Protein AF-A0A068SDQ0-F1 (afdb_monomer_lite)

pLDDT: mean 77.27, std 14.84, range [38.97, 97.0]

Structure (mmCIF, N/CA/C/O backbone):
data_AF-A0A068SDQ0-F1
#
_entry.id   AF-A0A068SDQ0-F1
#
loop_
_atom_site.group_PDB
_atom_site.id
_atom_site.type_symbol
_atom_site.label_atom_id
_atom_site.label_alt_id
_atom_site.label_comp_id
_atom_site.label_asym_id
_atom_site.label_entity_id
_atom_site.label_seq_id
_atom_site.pdbx_PDB_ins_code
_atom_site.Cartn_x
_atom_site.Cartn_y
_atom_site.Cartn_z
_atom_site.occupancy
_atom_site.B_iso_or_equiv
_atom_site.auth_seq_id
_atom_site.auth_comp_id
_atom_site.auth_asym_id
_atom_site.auth_atom_id
_atom_site.pdbx_PDB_model_num
ATOM 1 N N . MET A 1 1 ? 1.965 -11.146 -21.599 1.00 41.84 1 MET A N 1
ATOM 2 C CA . MET A 1 1 ? 2.155 -11.844 -20.305 1.00 41.84 1 MET A CA 1
ATOM 3 C C . MET A 1 1 ? 2.558 -10.909 -19.165 1.00 41.84 1 MET A C 1
ATOM 5 O O . MET A 1 1 ? 1.987 -11.030 -18.091 1.00 41.84 1 MET A O 1
ATOM 9 N N . VAL A 1 2 ? 3.450 -9.933 -19.377 1.00 52.00 2 VAL A N 1
ATOM 10 C CA . VAL A 1 2 ? 3.935 -9.038 -18.301 1.00 52.00 2 VAL A CA 1
ATOM 11 C C . VAL A 1 2 ? 2.853 -8.088 -17.747 1.00 52.00 2 VAL A C 1
ATOM 13 O O . VAL A 1 2 ? 2.782 -7.858 -16.546 1.00 52.00 2 VAL A O 1
ATOM 16 N N . HIS A 1 3 ? 1.935 -7.595 -18.587 1.00 54.00 3 HIS A N 1
ATOM 17 C CA . HIS A 1 3 ? 0.900 -6.638 -18.160 1.00 54.00 3 HIS A CA 1
ATOM 18 C C . HIS A 1 3 ? -0.129 -7.217 -17.164 1.00 54.00 3 HIS A C 1
ATOM 20 O O . HIS A 1 3 ? -0.612 -6.509 -16.288 1.00 54.00 3 HIS A O 1
ATOM 26 N N . SER A 1 4 ? -0.470 -8.509 -17.256 1.00 64.12 4 SER A N 1
ATOM 27 C CA . SER A 1 4 ? -1.389 -9.157 -16.303 1.00 64.12 4 SER A CA 1
ATOM 28 C C . SER A 1 4 ? -0.735 -9.459 -14.959 1.00 64.12 4 SER A C 1
ATOM 30 O O . SER A 1 4 ? -1.436 -9.556 -13.956 1.00 64.12 4 SER A O 1
ATOM 32 N N . TRP A 1 5 ? 0.592 -9.606 -14.929 1.00 62.72 5 TRP A N 1
ATOM 33 C CA . TRP A 1 5 ? 1.338 -9.873 -13.703 1.00 62.72 5 TRP A CA 1
ATOM 34 C C . TRP A 1 5 ? 1.181 -8.705 -12.724 1.00 62.72 5 TRP A C 1
ATOM 36 O O . TRP A 1 5 ? 0.692 -8.911 -11.613 1.00 62.72 5 TRP A O 1
ATOM 46 N N . TRP A 1 6 ? 1.415 -7.477 -13.197 1.00 66.56 6 TRP A N 1
ATOM 47 C CA . TRP A 1 6 ? 1.280 -6.242 -12.415 1.00 66.56 6 TRP A CA 1
ATOM 48 C C . TRP A 1 6 ? -0.128 -5.943 -11.906 1.00 66.56 6 TRP A C 1
ATOM 50 O O . TRP A 1 6 ? -0.280 -5.091 -11.036 1.00 66.56 6 TRP A O 1
ATOM 60 N N . LYS A 1 7 ? -1.156 -6.643 -12.403 1.00 74.12 7 LYS A N 1
ATOM 61 C CA . LYS A 1 7 ? -2.530 -6.515 -11.905 1.00 74.12 7 LYS A CA 1
ATOM 62 C C . LYS A 1 7 ? -2.759 -7.240 -10.586 1.00 74.12 7 LYS A C 1
ATOM 64 O O . LYS A 1 7 ? -3.826 -7.070 -10.016 1.00 74.12 7 LYS A O 1
ATOM 69 N N . ARG A 1 8 ? -1.822 -8.053 -10.092 1.00 77.06 8 ARG A N 1
ATOM 70 C CA . ARG A 1 8 ? -1.992 -8.781 -8.825 1.00 77.06 8 ARG A CA 1
ATOM 71 C C . ARG A 1 8 ? -1.349 -8.009 -7.685 1.00 77.06 8 ARG A C 1
ATOM 73 O O . ARG A 1 8 ? -0.172 -7.667 -7.786 1.00 77.06 8 ARG A O 1
ATOM 80 N N . VAL A 1 9 ? -2.067 -7.831 -6.576 1.00 79.31 9 VAL A N 1
ATOM 81 C CA . VAL A 1 9 ? -1.546 -7.149 -5.373 1.00 79.31 9 VAL A CA 1
ATOM 82 C C . VAL A 1 9 ? -0.190 -7.726 -4.924 1.00 79.31 9 VAL A C 1
ATOM 84 O O . VAL A 1 9 ? 0.725 -6.974 -4.611 1.00 79.31 9 VAL A O 1
ATOM 87 N N . TRP A 1 10 ? -0.007 -9.049 -4.984 1.00 78.00 10 TRP A N 1
ATOM 88 C CA . TRP A 1 10 ? 1.218 -9.707 -4.506 1.00 78.00 10 TRP A CA 1
ATOM 89 C C . TRP A 1 10 ? 2.493 -9.361 -5.290 1.00 78.00 10 TRP A C 1
ATOM 91 O O . TRP A 1 10 ? 3.581 -9.334 -4.722 1.00 78.00 10 TRP A O 1
ATOM 101 N N . THR A 1 11 ? 2.372 -9.016 -6.576 1.00 75.56 11 THR A N 1
ATOM 102 C CA . THR A 1 11 ? 3.546 -8.640 -7.396 1.00 75.56 11 THR A CA 1
ATOM 103 C C . THR A 1 11 ? 4.231 -7.380 -6.903 1.00 75.56 11 THR A C 1
ATOM 105 O O . THR A 1 11 ? 5.413 -7.153 -7.145 1.00 75.56 11 THR A O 1
ATOM 108 N N . TRP A 1 12 ? 3.494 -6.568 -6.157 1.00 76.50 12 TRP A N 1
ATOM 109 C CA . TRP A 1 12 ? 4.037 -5.379 -5.550 1.00 76.50 12 TRP A CA 1
ATOM 110 C C . TRP A 1 12 ? 4.994 -5.705 -4.398 1.00 76.50 12 TRP A C 1
ATOM 112 O O . TRP A 1 12 ? 6.061 -5.102 -4.312 1.00 76.50 12 TRP A O 1
ATOM 122 N N . GLN A 1 13 ? 4.697 -6.723 -3.583 1.00 77.88 13 GLN A N 1
ATOM 123 C CA . GLN A 1 13 ? 5.640 -7.208 -2.569 1.00 77.88 13 GLN A CA 1
ATOM 124 C C . GLN A 1 13 ? 6.890 -7.814 -3.196 1.00 77.88 13 GLN A C 1
ATOM 126 O O . GLN A 1 13 ? 7.997 -7.520 -2.749 1.00 77.88 13 GLN A O 1
ATOM 131 N N . GLU A 1 14 ? 6.710 -8.613 -4.251 1.00 81.19 14 GLU A N 1
ATOM 132 C CA . GLU A 1 14 ? 7.807 -9.228 -5.009 1.00 81.19 14 GLU A CA 1
ATOM 133 C C . GLU A 1 14 ? 8.770 -8.168 -5.579 1.00 81.19 14 GLU A C 1
ATOM 135 O O . GLU A 1 14 ? 9.964 -8.422 -5.699 1.00 81.19 14 GLU A O 1
ATOM 140 N N . ALA A 1 15 ? 8.278 -6.958 -5.864 1.00 80.62 15 ALA A N 1
ATOM 141 C CA . ALA A 1 15 ? 9.085 -5.835 -6.338 1.00 80.62 15 ALA A CA 1
ATOM 142 C C . ALA A 1 15 ? 9.658 -4.944 -5.211 1.00 80.62 15 ALA A C 1
ATOM 144 O O . ALA A 1 15 ? 10.762 -4.397 -5.327 1.00 80.62 15 ALA A O 1
ATOM 145 N N . ALA A 1 16 ? 8.907 -4.747 -4.124 1.00 81.00 16 ALA A N 1
ATOM 146 C CA . ALA A 1 16 ? 9.242 -3.775 -3.083 1.00 81.00 16 ALA A CA 1
ATOM 147 C C . ALA A 1 16 ? 10.109 -4.3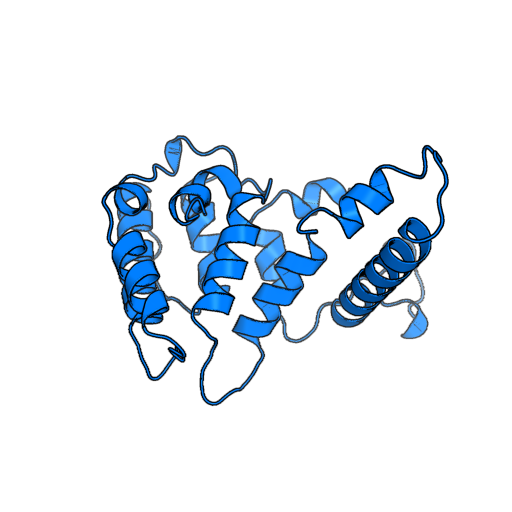46 -1.951 1.00 81.00 16 ALA A C 1
ATOM 149 O O . ALA A 1 16 ? 11.022 -3.669 -1.474 1.00 81.00 16 ALA A O 1
ATOM 150 N N . LEU A 1 17 ? 9.839 -5.576 -1.513 1.00 80.25 17 LEU A N 1
ATOM 151 C CA . LEU A 1 17 ? 10.459 -6.141 -0.311 1.00 80.25 17 LEU A CA 1
ATOM 152 C C . LEU A 1 17 ? 11.874 -6.691 -0.521 1.00 80.25 17 LEU A C 1
ATOM 154 O O . LEU A 1 17 ? 12.689 -6.517 0.383 1.00 80.25 17 LEU A O 1
ATOM 158 N N . PRO A 1 18 ? 12.231 -7.323 -1.656 1.00 82.88 18 PRO A N 1
ATOM 159 C CA . PRO A 1 18 ? 13.594 -7.806 -1.844 1.00 82.88 18 PRO A CA 1
ATOM 160 C C . PRO A 1 18 ? 14.614 -6.666 -1.878 1.00 82.88 18 PRO A C 1
ATOM 162 O O . PRO A 1 18 ? 14.346 -5.584 -2.411 1.00 82.88 18 PRO A O 1
ATOM 165 N N . VAL A 1 19 ? 15.817 -6.928 -1.361 1.00 75.94 19 VAL A N 1
ATOM 166 C CA . VAL A 1 19 ? 16.946 -5.979 -1.412 1.00 75.94 19 VAL A CA 1
ATOM 167 C C . VAL A 1 19 ? 17.253 -5.595 -2.860 1.00 75.94 19 VAL A C 1
ATOM 169 O O . VAL A 1 19 ? 17.451 -4.419 -3.167 1.00 75.94 19 VAL A O 1
ATOM 172 N N . GLU A 1 20 ? 17.185 -6.568 -3.765 1.00 80.88 20 GLU A N 1
ATOM 173 C CA . GLU A 1 20 ? 17.422 -6.397 -5.191 1.00 80.88 20 GLU A CA 1
ATOM 174 C C . GLU A 1 20 ? 16.412 -7.208 -6.004 1.00 80.88 20 GLU A C 1
ATOM 176 O O . GLU A 1 20 ? 16.017 -8.306 -5.612 1.00 80.88 20 GLU A O 1
ATOM 181 N N . VAL A 1 21 ? 15.975 -6.633 -7.123 1.00 82.00 21 VAL A N 1
ATOM 182 C CA . VAL A 1 21 ? 15.079 -7.265 -8.093 1.00 82.00 21 VAL A CA 1
ATOM 183 C C . VAL A 1 21 ? 15.658 -6.992 -9.469 1.00 82.00 21 VAL A C 1
ATOM 185 O O . VAL A 1 21 ? 15.868 -5.827 -9.822 1.00 82.00 21 VAL A O 1
ATOM 188 N N . LEU A 1 22 ? 15.900 -8.065 -10.216 1.00 84.44 22 LEU A N 1
ATOM 189 C CA . LEU A 1 22 ? 16.456 -8.041 -11.563 1.00 84.44 22 LEU A CA 1
ATOM 190 C C . LEU A 1 22 ? 15.389 -8.514 -12.551 1.00 84.44 22 LEU A C 1
ATOM 192 O O . LEU A 1 22 ? 14.774 -9.565 -12.368 1.00 84.44 22 LEU A O 1
ATOM 196 N N . LEU A 1 23 ? 15.161 -7.720 -13.590 1.00 81.62 23 LEU A N 1
ATOM 197 C CA . LEU A 1 23 ? 14.339 -8.073 -14.736 1.00 81.62 23 LEU A CA 1
ATOM 198 C C . LEU A 1 23 ? 15.248 -8.733 -15.769 1.00 81.62 23 LEU A C 1
ATOM 200 O O . LEU A 1 23 ? 16.222 -8.129 -16.218 1.00 81.62 23 LEU A O 1
ATOM 204 N N . ILE A 1 24 ? 14.917 -9.972 -16.122 1.00 82.88 24 ILE A N 1
ATOM 205 C CA . ILE A 1 24 ? 15.685 -10.793 -17.054 1.00 82.88 24 ILE A CA 1
ATOM 206 C C . ILE A 1 24 ? 14.809 -11.086 -18.281 1.00 82.88 24 ILE A C 1
ATOM 208 O O . ILE A 1 24 ? 13.649 -11.480 -18.109 1.00 82.88 24 ILE A O 1
ATOM 212 N N . PRO A 1 25 ? 15.318 -10.906 -19.513 1.00 78.88 25 PRO A N 1
ATOM 213 C CA . PRO A 1 25 ? 14.593 -11.269 -20.724 1.00 78.88 25 PRO A CA 1
ATOM 214 C C . PRO A 1 25 ? 14.306 -12.774 -20.783 1.00 78.88 25 PRO A C 1
ATOM 216 O O . PRO A 1 25 ? 15.209 -13.594 -20.654 1.00 78.88 25 PRO A O 1
ATOM 219 N N . GLU A 1 26 ? 13.054 -13.145 -21.054 1.00 77.38 26 GLU A N 1
ATOM 220 C CA . GLU A 1 26 ? 12.630 -14.554 -21.154 1.00 77.38 26 GLU A CA 1
ATOM 221 C C . GLU A 1 26 ? 13.333 -15.310 -22.299 1.00 77.38 26 GLU A C 1
ATOM 223 O O . GLU A 1 26 ? 13.504 -16.523 -22.241 1.00 77.38 26 GLU A O 1
ATOM 228 N N . THR A 1 27 ? 13.750 -14.602 -23.350 1.00 77.50 27 THR A N 1
ATOM 229 C CA . THR A 1 27 ? 14.248 -15.197 -24.599 1.00 77.50 27 THR A CA 1
ATOM 230 C C . THR A 1 27 ? 15.751 -15.471 -24.618 1.00 77.50 27 THR A C 1
ATOM 232 O O . THR A 1 27 ? 16.257 -15.946 -25.634 1.00 77.50 27 THR A O 1
ATOM 235 N N . PHE A 1 28 ? 16.484 -15.141 -23.554 1.00 72.62 28 PHE A N 1
ATOM 236 C CA . PHE A 1 28 ? 17.939 -15.283 -23.530 1.00 72.62 28 PHE A CA 1
ATOM 237 C C . PHE A 1 28 ? 18.359 -16.653 -22.989 1.00 72.62 28 PHE A C 1
ATOM 239 O O . PHE A 1 28 ? 17.950 -17.070 -21.909 1.00 72.62 28 PHE A O 1
ATOM 246 N N . THR A 1 29 ? 19.198 -17.354 -23.755 1.00 67.75 29 THR A N 1
ATOM 247 C CA . THR A 1 29 ? 19.780 -18.655 -23.381 1.00 67.75 29 THR A CA 1
ATOM 248 C C . THR A 1 29 ? 21.174 -18.534 -22.768 1.00 67.75 29 THR A C 1
ATOM 250 O O . THR A 1 29 ? 21.627 -19.462 -22.106 1.00 67.75 29 THR A O 1
ATOM 253 N N . GLU A 1 30 ? 21.840 -17.396 -22.959 1.00 75.38 30 GLU A N 1
ATOM 254 C CA . GLU A 1 30 ? 23.117 -17.049 -22.334 1.00 75.38 30 GLU A CA 1
ATOM 255 C C . GLU A 1 30 ? 22.957 -15.671 -21.693 1.00 75.38 30 GLU A C 1
ATOM 257 O O . GLU A 1 30 ? 22.547 -14.732 -22.365 1.00 75.38 30 GLU A O 1
ATOM 262 N N . LEU A 1 31 ? 23.203 -15.568 -20.387 1.00 73.94 31 LEU A N 1
ATOM 263 C CA . LEU A 1 31 ? 22.996 -14.342 -19.616 1.00 73.94 31 LEU A CA 1
ATOM 264 C C . LEU A 1 31 ? 24.330 -13.629 -19.397 1.00 73.94 31 LEU A C 1
ATOM 266 O O . LEU A 1 31 ? 25.257 -14.219 -18.840 1.00 73.94 31 LEU A O 1
ATOM 270 N N . SER A 1 32 ? 24.398 -12.359 -19.788 1.00 77.19 32 SER A N 1
ATOM 271 C CA . SER A 1 32 ? 25.421 -11.412 -19.344 1.00 77.19 32 SER A CA 1
ATOM 272 C C . SER A 1 32 ? 24.815 -10.435 -18.333 1.00 77.19 32 SER A C 1
ATOM 274 O O . SER A 1 32 ? 23.627 -10.120 -18.398 1.00 77.19 32 SER A O 1
ATOM 276 N N . ASP A 1 33 ? 25.636 -9.902 -17.424 1.00 70.75 33 ASP A N 1
ATOM 277 C CA . ASP A 1 33 ? 25.225 -8.858 -16.473 1.00 70.75 33 ASP A CA 1
ATOM 278 C C . ASP A 1 33 ? 24.677 -7.607 -17.190 1.00 70.75 33 ASP A C 1
ATOM 280 O O . ASP A 1 33 ? 23.829 -6.900 -16.651 1.00 70.75 33 ASP A O 1
ATOM 284 N N . SER A 1 34 ? 25.114 -7.352 -18.431 1.00 75.62 34 SER A N 1
ATOM 285 C CA . SER A 1 34 ? 24.610 -6.259 -19.280 1.00 75.62 34 SER A CA 1
ATOM 286 C C . SER A 1 34 ? 23.155 -6.416 -19.719 1.00 75.62 34 SER A C 1
ATOM 288 O O . SER A 1 34 ? 22.549 -5.443 -20.164 1.00 75.62 34 SER A O 1
ATOM 290 N N . ASP A 1 35 ? 22.614 -7.630 -19.633 1.00 77.19 35 ASP A N 1
ATOM 291 C CA . ASP A 1 35 ? 21.288 -7.972 -20.150 1.00 77.19 35 ASP A CA 1
ATOM 292 C C . ASP A 1 35 ? 20.226 -7.965 -19.042 1.00 77.19 35 ASP A C 1
ATOM 294 O O . ASP A 1 35 ? 19.049 -8.237 -19.292 1.00 77.19 35 ASP A O 1
ATOM 298 N N . MET A 1 36 ? 20.637 -7.655 -17.809 1.00 83.06 36 MET A N 1
ATOM 299 C CA . MET A 1 36 ? 19.770 -7.553 -16.645 1.00 83.06 36 MET A CA 1
ATOM 300 C C . MET A 1 36 ? 19.458 -6.091 -16.345 1.00 83.06 36 MET A C 1
ATOM 302 O O . MET A 1 36 ? 20.325 -5.222 -16.405 1.00 83.06 36 MET A O 1
ATOM 306 N N . LEU A 1 37 ? 18.209 -5.822 -15.973 1.00 82.62 37 LEU A N 1
ATOM 307 C CA . LEU A 1 37 ? 17.775 -4.491 -15.565 1.00 82.62 37 LEU A CA 1
ATOM 308 C C . LEU A 1 37 ? 17.326 -4.527 -14.107 1.00 82.62 37 LEU A C 1
ATOM 310 O O . LEU A 1 37 ? 16.359 -5.217 -13.778 1.00 82.62 37 LEU A O 1
ATOM 314 N N . SER A 1 38 ? 17.981 -3.777 -13.222 1.00 84.62 38 SER A N 1
ATOM 315 C CA . SER A 1 38 ? 17.515 -3.692 -11.839 1.00 84.62 38 SER A CA 1
ATOM 316 C C . SER A 1 38 ? 16.292 -2.777 -11.719 1.00 84.62 38 SER A C 1
ATOM 318 O O . SER A 1 38 ? 16.073 -1.864 -12.520 1.00 84.62 38 SER A O 1
ATOM 320 N N . ILE A 1 39 ? 15.502 -2.953 -10.656 1.00 77.81 39 ILE A N 1
ATOM 321 C CA . ILE A 1 39 ? 14.441 -1.989 -10.314 1.00 77.81 39 ILE A CA 1
ATOM 322 C C . ILE A 1 39 ? 14.995 -0.566 -10.115 1.00 77.81 39 ILE A C 1
ATOM 324 O O . ILE A 1 39 ? 14.285 0.400 -10.393 1.00 77.81 39 ILE A O 1
ATOM 328 N N . LYS A 1 40 ? 16.248 -0.417 -9.661 1.00 76.06 40 LYS A N 1
ATOM 329 C CA . LYS A 1 40 ? 16.883 0.902 -9.503 1.00 76.06 40 LYS A CA 1
ATOM 330 C C . LYS A 1 40 ? 17.133 1.558 -10.859 1.00 76.06 40 LYS A C 1
ATOM 332 O O . LYS A 1 40 ? 16.865 2.746 -11.016 1.00 76.06 40 LYS A O 1
ATOM 337 N N . ASP A 1 41 ? 17.573 0.779 -11.842 1.00 78.31 41 ASP A N 1
ATOM 338 C CA . ASP A 1 41 ? 17.780 1.265 -13.207 1.00 78.31 41 ASP A CA 1
ATOM 339 C C . ASP A 1 41 ? 16.446 1.673 -13.834 1.00 78.31 41 ASP A C 1
ATOM 341 O O . ASP A 1 41 ? 16.323 2.759 -14.393 1.00 78.31 41 ASP A O 1
ATOM 345 N N . LEU A 1 42 ? 15.402 0.857 -13.648 1.00 76.19 42 LEU A N 1
ATOM 346 C CA . LEU A 1 42 ? 14.042 1.170 -14.090 1.00 76.19 42 LEU A CA 1
ATOM 347 C C . LEU A 1 42 ? 13.533 2.493 -13.483 1.00 76.19 42 LEU A C 1
ATOM 349 O O . LEU A 1 42 ? 12.968 3.328 -14.189 1.00 76.19 42 LEU A O 1
ATOM 353 N N . GLN A 1 43 ? 13.764 2.714 -12.185 1.00 73.44 43 GLN A N 1
ATOM 354 C CA . GLN A 1 43 ? 13.431 3.974 -11.512 1.00 73.44 43 GLN A CA 1
ATOM 355 C C . GLN A 1 43 ? 14.187 5.154 -12.124 1.00 73.44 43 GLN A C 1
ATOM 357 O O . GLN A 1 43 ? 13.559 6.155 -12.474 1.00 73.44 43 GLN A O 1
ATOM 362 N N . ALA A 1 44 ? 15.503 5.022 -12.309 1.00 73.44 44 ALA A N 1
ATOM 363 C CA . ALA A 1 44 ? 16.333 6.053 -12.922 1.00 73.44 44 ALA A CA 1
ATOM 364 C C . ALA A 1 44 ? 15.851 6.399 -14.339 1.00 73.44 44 ALA A C 1
ATOM 366 O O . ALA A 1 44 ? 15.668 7.577 -14.649 1.00 73.44 44 ALA A O 1
ATOM 367 N N . PHE A 1 45 ? 15.546 5.395 -15.168 1.00 72.38 45 PHE A N 1
ATOM 368 C CA . PHE A 1 45 ? 15.014 5.604 -16.515 1.00 72.38 45 PHE A CA 1
ATOM 369 C C . PHE A 1 45 ? 13.667 6.321 -16.508 1.00 72.38 45 PHE A C 1
ATOM 371 O O . PHE A 1 45 ? 13.478 7.257 -17.284 1.00 72.38 45 PHE A O 1
ATOM 378 N N . THR A 1 46 ? 12.747 5.952 -15.612 1.00 69.12 46 THR A N 1
ATOM 379 C CA . THR A 1 46 ? 11.460 6.661 -15.509 1.00 69.12 46 THR A CA 1
ATOM 380 C C . THR A 1 46 ? 11.617 8.100 -15.018 1.00 69.12 46 THR A C 1
ATOM 382 O O . THR A 1 46 ? 10.939 8.992 -15.525 1.00 69.12 46 THR A O 1
ATOM 385 N N . GLY A 1 47 ? 12.557 8.358 -14.104 1.00 67.88 47 GLY A N 1
ATOM 386 C CA . GLY A 1 47 ? 12.903 9.714 -13.675 1.00 67.88 47 GLY A CA 1
ATOM 387 C C . GLY A 1 47 ? 13.461 10.563 -14.820 1.00 67.88 47 GLY A C 1
ATOM 388 O O . GLY A 1 47 ? 12.986 11.674 -15.046 1.00 67.88 47 GLY A O 1
ATOM 389 N N . ILE A 1 48 ? 14.413 10.020 -15.586 1.00 69.88 48 ILE A N 1
ATOM 390 C CA . ILE A 1 48 ? 14.999 10.684 -16.760 1.00 69.88 48 ILE A CA 1
ATOM 391 C C . ILE A 1 48 ? 13.931 10.945 -17.826 1.00 69.88 48 ILE A C 1
ATOM 393 O O . ILE A 1 48 ? 13.848 12.058 -18.337 1.00 69.88 48 ILE A O 1
ATOM 397 N N . GLY A 1 49 ? 13.087 9.956 -18.129 1.00 67.19 49 GLY A N 1
ATOM 398 C CA . GLY A 1 49 ? 11.994 10.098 -19.092 1.00 67.19 49 GLY A CA 1
ATOM 399 C C . GLY A 1 49 ? 11.005 11.196 -18.697 1.00 67.19 49 GLY A C 1
ATOM 400 O O . GLY A 1 49 ? 10.604 11.993 -19.542 1.00 67.19 49 GLY A O 1
ATOM 401 N N . ARG A 1 50 ? 10.676 11.304 -17.403 1.00 67.25 50 ARG A N 1
ATOM 402 C CA . ARG A 1 50 ? 9.813 12.370 -16.874 1.00 67.25 50 ARG A CA 1
ATOM 403 C C . ARG A 1 50 ? 10.457 13.755 -17.004 1.00 67.25 50 ARG A C 1
ATOM 405 O O . ARG A 1 50 ? 9.775 14.693 -17.405 1.00 67.25 50 ARG A O 1
ATOM 412 N N . ILE A 1 51 ? 11.754 13.885 -16.708 1.00 68.69 51 ILE A N 1
ATOM 413 C CA . ILE A 1 51 ? 12.501 15.142 -16.905 1.00 68.69 51 ILE A CA 1
ATOM 414 C C . ILE A 1 51 ? 12.512 15.526 -18.386 1.00 68.69 51 ILE A C 1
ATOM 416 O O . ILE A 1 51 ? 12.135 16.646 -18.719 1.00 68.69 51 ILE A O 1
ATOM 420 N N . ALA A 1 52 ? 12.888 14.591 -19.264 1.00 67.75 52 ALA A N 1
ATOM 421 C CA . ALA A 1 52 ? 12.932 14.808 -20.707 1.00 67.75 52 ALA A CA 1
ATOM 422 C C . ALA A 1 52 ? 11.573 15.278 -21.243 1.00 67.75 52 ALA A C 1
ATOM 424 O O . ALA A 1 52 ? 11.501 16.254 -21.985 1.00 67.75 52 ALA A O 1
ATOM 425 N N . TYR A 1 53 ? 10.489 14.648 -20.794 1.00 66.06 53 TYR A N 1
ATOM 426 C CA . TYR A 1 53 ? 9.132 15.024 -21.164 1.00 66.06 53 TYR A CA 1
ATOM 427 C C . TYR A 1 53 ? 8.762 16.450 -20.722 1.00 66.06 53 TYR A C 1
ATOM 429 O O . TYR A 1 53 ? 8.296 17.230 -21.547 1.00 66.06 53 TYR A O 1
ATOM 437 N N . TYR A 1 54 ? 9.028 16.847 -19.471 1.00 65.81 54 TYR A N 1
ATOM 438 C CA . TYR A 1 54 ? 8.763 18.229 -19.041 1.00 65.81 54 TYR A CA 1
ATOM 439 C C . TYR A 1 54 ? 9.610 19.257 -19.793 1.00 65.81 54 TYR A C 1
ATOM 441 O O . TYR A 1 54 ? 9.105 20.324 -20.123 1.00 65.81 54 TYR A O 1
ATOM 449 N N . THR A 1 55 ? 10.863 18.930 -20.121 1.00 68.12 55 THR A N 1
ATOM 450 C CA . THR A 1 55 ? 11.703 19.808 -20.951 1.00 68.12 55 THR A CA 1
ATOM 451 C C . THR A 1 55 ? 11.245 19.884 -22.408 1.00 68.12 55 THR A C 1
ATOM 453 O O . THR A 1 55 ? 11.574 20.847 -23.091 1.00 68.12 55 THR A O 1
ATOM 456 N N . MET A 1 56 ? 10.494 18.885 -22.884 1.00 66.06 56 MET A N 1
ATOM 457 C CA . MET A 1 56 ? 9.904 18.859 -24.225 1.00 66.06 56 MET A CA 1
ATOM 458 C C . MET A 1 56 ? 8.555 19.589 -24.285 1.00 66.06 56 MET A C 1
ATOM 460 O O . MET A 1 56 ? 8.284 20.213 -25.297 1.00 66.06 56 MET A O 1
ATOM 464 N N . ILE A 1 57 ? 7.736 19.567 -23.223 1.00 60.44 57 ILE A N 1
ATOM 465 C CA . ILE A 1 57 ? 6.461 20.320 -23.166 1.00 60.44 57 ILE A CA 1
ATOM 466 C C . ILE A 1 57 ? 6.683 21.836 -23.079 1.00 60.44 57 ILE A C 1
ATOM 468 O O . ILE A 1 57 ? 5.841 22.601 -23.538 1.00 60.44 57 ILE A O 1
ATOM 472 N N . ASP A 1 58 ? 7.811 22.281 -22.522 1.00 52.94 58 ASP A N 1
ATOM 473 C CA . ASP A 1 58 ? 8.187 23.705 -22.512 1.00 52.94 58 ASP A CA 1
ATOM 474 C C . ASP A 1 58 ? 8.525 24.240 -23.924 1.00 52.94 58 ASP A C 1
ATOM 476 O O . ASP A 1 58 ? 8.780 25.431 -24.102 1.00 52.94 58 ASP A O 1
ATOM 480 N N . GLN A 1 59 ? 8.517 23.369 -24.941 1.00 48.38 59 GLN A N 1
ATOM 481 C CA . GLN A 1 59 ? 8.545 23.732 -26.353 1.00 48.38 59 GLN A CA 1
ATOM 482 C C . GLN A 1 59 ? 7.173 23.413 -26.958 1.00 48.38 59 GLN A C 1
ATOM 484 O O . GLN A 1 59 ? 6.800 22.252 -27.088 1.00 48.38 59 GLN A O 1
ATOM 489 N N . GLU A 1 60 ? 6.408 24.460 -27.276 1.00 54.47 60 GLU A N 1
ATOM 490 C CA . GLU A 1 60 ? 5.117 24.389 -27.970 1.00 54.47 60 GLU A CA 1
ATOM 491 C C . GLU A 1 60 ? 5.154 23.381 -29.133 1.00 54.47 60 GLU A C 1
ATOM 493 O O . GLU A 1 60 ? 5.857 23.624 -30.111 1.00 54.47 60 GLU A O 1
ATOM 498 N N . ASP A 1 61 ? 4.378 22.292 -29.062 1.00 45.03 61 ASP A N 1
ATOM 499 C CA . ASP A 1 61 ? 3.705 21.761 -30.253 1.00 45.03 61 ASP A CA 1
ATOM 500 C C . ASP A 1 61 ? 2.569 20.779 -29.923 1.00 45.03 61 ASP A C 1
ATOM 502 O O . ASP A 1 61 ? 2.703 19.882 -29.079 1.00 45.03 61 ASP A O 1
ATOM 506 N N . ASP A 1 62 ? 1.471 20.925 -30.667 1.00 50.31 62 ASP A N 1
ATOM 507 C CA . ASP A 1 62 ? 0.262 20.091 -30.706 1.00 50.31 62 ASP A CA 1
ATOM 508 C C . ASP A 1 62 ? 0.555 18.705 -31.321 1.00 50.31 62 ASP A C 1
ATOM 510 O O . ASP A 1 62 ? -0.085 18.263 -32.278 1.00 50.31 62 ASP A O 1
ATOM 514 N N . SER A 1 63 ? 1.553 17.984 -30.804 1.00 48.31 63 SER A N 1
ATOM 515 C CA . SER A 1 63 ? 1.828 16.625 -31.266 1.00 48.31 63 SER A CA 1
ATOM 516 C C . SER A 1 63 ? 1.012 15.598 -30.474 1.00 48.31 63 SER A C 1
ATOM 518 O O . SER A 1 63 ? 1.083 15.503 -29.243 1.00 48.31 63 SER A O 1
ATOM 520 N N . GLU A 1 64 ? 0.247 14.781 -31.206 1.00 51.97 64 GLU A N 1
ATOM 521 C CA . GLU A 1 64 ? -0.365 13.516 -30.769 1.00 51.97 64 GLU A CA 1
ATOM 522 C C . GLU A 1 64 ? 0.724 12.469 -30.430 1.00 51.97 64 GLU A C 1
ATOM 524 O O . GLU A 1 64 ? 0.813 11.385 -31.003 1.00 51.97 64 GLU A O 1
ATOM 529 N N . GLY A 1 65 ? 1.627 12.821 -29.515 1.00 45.91 65 GLY A N 1
ATOM 530 C CA . GLY A 1 65 ? 2.752 12.008 -29.082 1.00 45.91 65 GLY A CA 1
ATOM 531 C C . GLY A 1 65 ? 2.365 11.043 -27.965 1.00 45.91 65 GLY A C 1
ATOM 532 O O . GLY A 1 65 ? 2.204 11.456 -26.818 1.00 45.91 65 GLY A O 1
ATOM 533 N N . ILE A 1 66 ? 2.254 9.768 -28.352 1.00 47.66 66 ILE A N 1
ATOM 534 C CA . ILE A 1 66 ? 2.353 8.520 -27.571 1.00 47.66 66 ILE A CA 1
ATOM 535 C C . ILE A 1 66 ? 1.699 8.585 -26.178 1.00 47.66 66 ILE A C 1
ATOM 537 O O . ILE A 1 66 ? 2.362 8.833 -25.167 1.00 47.66 66 ILE A O 1
ATOM 541 N N . ASP A 1 67 ? 0.405 8.260 -26.123 1.00 48.38 67 ASP A N 1
ATOM 542 C CA . ASP A 1 67 ? -0.372 8.081 -24.883 1.00 48.38 67 ASP A CA 1
ATOM 543 C C . ASP A 1 67 ? 0.340 7.206 -23.832 1.00 48.38 67 ASP A C 1
ATOM 545 O O . ASP A 1 67 ? 0.215 7.459 -22.635 1.00 48.38 67 ASP A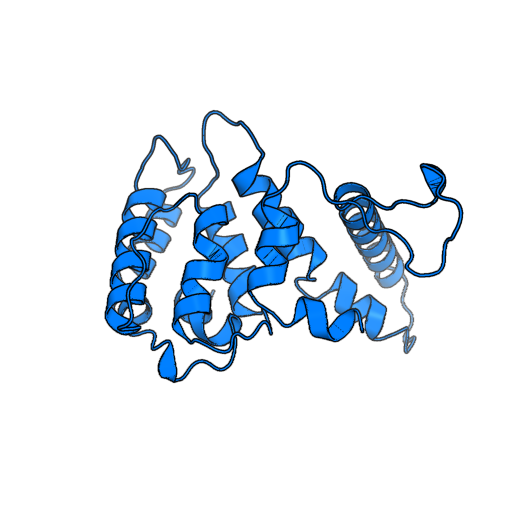 O 1
ATOM 549 N N . ASP A 1 68 ? 1.157 6.236 -24.253 1.00 45.03 68 ASP A N 1
ATOM 550 C CA . ASP A 1 68 ? 1.909 5.361 -23.345 1.00 45.03 68 ASP A CA 1
ATOM 551 C C . ASP A 1 68 ? 3.007 6.102 -22.553 1.00 45.03 68 ASP A C 1
ATOM 553 O O . ASP A 1 68 ? 3.234 5.799 -21.379 1.00 45.03 68 ASP A O 1
ATOM 557 N N . ILE A 1 69 ? 3.662 7.112 -23.146 1.00 43.41 69 ILE A N 1
ATOM 558 C CA . ILE A 1 69 ? 4.669 7.941 -22.453 1.00 43.41 69 ILE A CA 1
ATOM 559 C C . ILE A 1 69 ? 3.973 8.920 -21.510 1.00 43.41 69 ILE A C 1
ATOM 561 O O . ILE A 1 69 ? 4.424 9.101 -20.378 1.00 43.41 69 ILE A O 1
ATOM 565 N N . LYS A 1 70 ? 2.835 9.493 -21.924 1.00 42.09 70 LYS A N 1
ATOM 566 C CA . LYS A 1 70 ? 1.995 10.321 -21.045 1.00 42.09 70 LYS A CA 1
ATOM 567 C C . LYS A 1 70 ? 1.489 9.508 -19.849 1.00 42.09 70 LYS A C 1
ATOM 569 O O . LYS A 1 70 ? 1.603 9.974 -18.720 1.00 42.09 70 LYS A O 1
ATOM 574 N N . GLY A 1 71 ? 1.040 8.269 -20.052 1.00 44.22 71 GLY A N 1
ATOM 575 C CA . GLY A 1 71 ? 0.643 7.354 -18.976 1.00 44.22 71 GLY A CA 1
ATOM 576 C C . GLY A 1 71 ? 1.783 7.003 -18.010 1.00 44.22 71 GLY A C 1
ATOM 577 O O . GLY A 1 71 ? 1.559 6.916 -16.803 1.00 44.22 71 GLY A O 1
ATOM 578 N N . MET A 1 72 ? 3.017 6.871 -18.513 1.00 43.94 72 MET A N 1
ATOM 579 C CA . MET A 1 72 ? 4.220 6.660 -17.692 1.00 43.94 72 MET A CA 1
ATOM 580 C C . MET A 1 72 ? 4.701 7.913 -16.943 1.00 43.94 72 MET A C 1
ATOM 582 O O . MET A 1 72 ? 5.253 7.777 -15.851 1.00 43.94 72 MET A O 1
ATOM 586 N N . ALA A 1 73 ? 4.536 9.105 -17.529 1.00 38.97 73 ALA A N 1
ATOM 587 C CA . ALA A 1 73 ? 5.075 10.370 -17.020 1.00 38.97 73 ALA A CA 1
ATOM 588 C C . ALA A 1 73 ? 4.093 11.167 -16.137 1.00 38.97 73 ALA A C 1
ATOM 590 O O . ALA A 1 73 ? 4.545 11.896 -15.251 1.00 38.97 73 ALA A O 1
ATOM 591 N N . PHE A 1 74 ? 2.778 11.036 -16.365 1.00 39.38 74 PHE A N 1
ATOM 592 C CA . PHE A 1 74 ? 1.716 11.749 -15.635 1.00 39.38 74 PHE A CA 1
ATOM 593 C C . PHE A 1 74 ? 0.939 10.877 -14.638 1.00 39.38 74 PHE A C 1
ATOM 595 O O . PHE A 1 74 ? 0.383 11.414 -13.681 1.00 39.38 74 PHE A O 1
ATOM 602 N N . GLY A 1 75 ? 0.892 9.556 -14.826 1.00 46.03 75 GLY A N 1
ATOM 603 C CA . GLY A 1 75 ? 0.336 8.648 -13.825 1.00 46.03 75 GLY A CA 1
ATOM 604 C C . GLY A 1 75 ? 1.342 8.388 -12.706 1.00 46.03 75 GLY A C 1
ATOM 605 O O . GLY A 1 75 ? 2.546 8.325 -12.959 1.00 46.03 75 GLY A O 1
ATOM 606 N N . TRP A 1 76 ? 0.867 8.167 -11.476 1.00 56.41 76 TRP A N 1
ATOM 607 C CA . TRP A 1 76 ? 1.622 7.387 -10.489 1.00 56.41 76 TRP A CA 1
ATOM 608 C C . TRP A 1 76 ? 1.885 6.010 -11.114 1.00 56.41 76 TRP A C 1
ATOM 610 O O . TRP A 1 76 ? 1.062 5.100 -11.050 1.00 56.41 76 TRP A O 1
ATOM 620 N N . SER A 1 77 ? 2.993 5.887 -11.839 1.00 66.00 77 SER A N 1
ATOM 621 C CA . SER A 1 77 ? 3.327 4.675 -12.571 1.00 66.00 77 SER A CA 1
ATOM 622 C C . SER A 1 77 ? 3.699 3.574 -11.581 1.00 66.00 77 SER A C 1
ATOM 624 O O . SER A 1 77 ? 4.163 3.838 -10.470 1.00 66.00 77 SER A O 1
ATOM 626 N N . THR A 1 78 ? 3.549 2.311 -11.985 1.00 67.94 78 THR A N 1
ATOM 627 C CA . THR A 1 78 ? 3.952 1.159 -11.161 1.00 67.94 78 THR A CA 1
ATOM 628 C C . THR A 1 78 ? 5.389 1.289 -10.637 1.00 67.94 78 THR A C 1
ATOM 630 O O . THR A 1 78 ? 5.673 0.887 -9.511 1.00 67.94 78 THR A O 1
ATOM 633 N N . THR A 1 79 ? 6.292 1.908 -11.404 1.00 68.19 79 THR A N 1
ATOM 634 C CA . THR A 1 79 ? 7.679 2.147 -10.980 1.00 68.19 79 THR A CA 1
ATOM 635 C C . THR A 1 79 ? 7.779 3.187 -9.864 1.00 68.19 79 THR A C 1
ATOM 637 O O . THR A 1 79 ? 8.589 3.019 -8.951 1.00 68.19 79 THR A O 1
ATOM 640 N N . HIS A 1 80 ? 6.930 4.219 -9.888 1.00 71.25 80 HIS A N 1
ATOM 641 C CA . HIS A 1 80 ? 6.845 5.234 -8.845 1.00 71.25 80 HIS A CA 1
ATOM 642 C C . HIS A 1 80 ? 6.301 4.653 -7.533 1.00 71.25 80 HIS A C 1
ATOM 644 O O . HIS A 1 80 ? 6.916 4.840 -6.483 1.00 71.25 80 HIS A O 1
ATOM 650 N N . GLU A 1 81 ? 5.224 3.861 -7.590 1.00 73.69 81 GLU A N 1
ATOM 651 C CA . GLU A 1 81 ? 4.680 3.162 -6.415 1.00 73.69 81 GLU A CA 1
ATOM 652 C C . GLU A 1 81 ? 5.732 2.231 -5.782 1.00 73.69 81 GLU A C 1
ATOM 654 O O . GLU A 1 81 ? 5.937 2.228 -4.566 1.00 73.69 81 GLU A O 1
ATOM 659 N N . ILE A 1 82 ? 6.440 1.451 -6.609 1.00 77.06 82 ILE A N 1
ATOM 660 C CA . ILE A 1 82 ? 7.542 0.581 -6.173 1.00 77.06 82 ILE A CA 1
ATOM 661 C C . ILE A 1 82 ? 8.661 1.413 -5.539 1.00 77.06 82 ILE A C 1
ATOM 663 O O . ILE A 1 82 ? 9.191 1.026 -4.500 1.00 77.06 82 ILE A O 1
ATOM 667 N N . SER A 1 83 ? 9.019 2.558 -6.124 1.00 75.69 83 SER A N 1
ATOM 668 C CA . SER A 1 83 ? 10.047 3.447 -5.576 1.00 75.69 83 SER A CA 1
ATOM 669 C C . SER A 1 83 ? 9.697 3.972 -4.197 1.00 75.69 83 SER A C 1
ATOM 671 O O . SER A 1 83 ? 10.528 3.880 -3.294 1.00 75.69 83 SER A O 1
ATOM 673 N N . LEU A 1 84 ? 8.474 4.470 -4.017 1.00 74.25 84 LEU A N 1
ATOM 674 C CA . LEU A 1 84 ? 8.002 4.926 -2.713 1.00 74.25 84 LEU A CA 1
ATOM 675 C C . LEU A 1 84 ? 8.080 3.781 -1.698 1.00 74.25 84 LEU A C 1
ATOM 677 O O . LEU A 1 84 ? 8.700 3.923 -0.650 1.00 74.25 84 LEU A O 1
ATOM 681 N N . SER A 1 85 ? 7.561 2.605 -2.046 1.00 77.19 85 SER A N 1
ATOM 682 C CA . SER A 1 85 ? 7.566 1.421 -1.169 1.00 77.19 85 SER A CA 1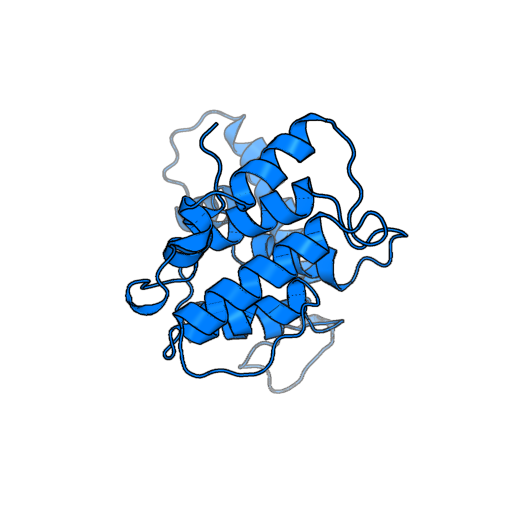
ATOM 683 C C . SER A 1 85 ? 8.960 1.010 -0.727 1.00 77.19 85 SER A C 1
ATOM 685 O O . SER A 1 85 ? 9.196 0.731 0.446 1.00 77.19 85 SER A O 1
ATOM 687 N N . ARG A 1 86 ? 9.901 0.981 -1.674 1.00 78.12 86 ARG A N 1
ATOM 688 C CA . ARG A 1 86 ? 11.286 0.595 -1.409 1.00 78.12 86 ARG A CA 1
ATOM 689 C C . ARG A 1 86 ? 11.985 1.601 -0.507 1.00 78.12 86 ARG A C 1
ATOM 691 O O . ARG A 1 86 ? 12.756 1.177 0.348 1.00 78.12 86 ARG A O 1
ATOM 698 N N . ASN A 1 87 ? 11.674 2.891 -0.644 1.00 73.94 87 ASN A N 1
ATOM 699 C CA . ASN A 1 87 ? 12.174 3.918 0.266 1.00 73.94 87 ASN A CA 1
ATOM 700 C C . ASN A 1 87 ? 11.726 3.645 1.711 1.00 73.94 87 ASN A C 1
ATOM 702 O O . ASN A 1 87 ? 12.546 3.718 2.619 1.00 73.94 87 ASN A O 1
ATOM 706 N N . HIS A 1 88 ? 10.470 3.236 1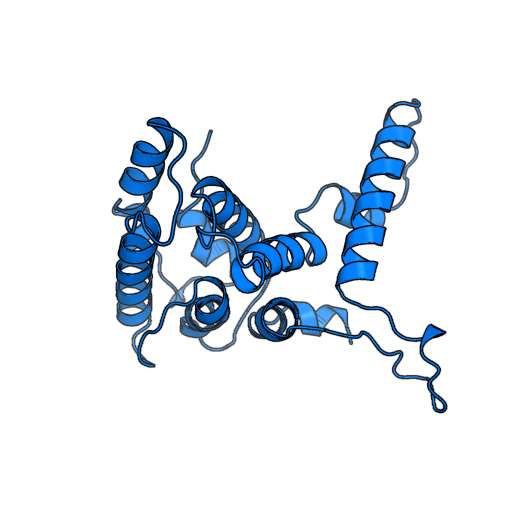.915 1.00 71.00 88 HIS A N 1
ATOM 707 C CA . HIS A 1 88 ? 9.944 2.865 3.238 1.00 71.00 88 HIS A CA 1
ATOM 708 C C . HIS A 1 88 ? 10.517 1.549 3.795 1.00 71.00 88 HIS A C 1
ATOM 710 O O . HIS A 1 88 ? 10.651 1.397 5.007 1.00 71.00 88 HIS A O 1
ATOM 716 N N . CYS A 1 89 ? 10.871 0.591 2.933 1.00 70.50 89 CYS A N 1
ATOM 717 C CA . CYS A 1 89 ? 11.372 -0.720 3.365 1.00 70.50 89 CYS A CA 1
ATOM 718 C C . CYS A 1 89 ? 12.882 -0.746 3.644 1.00 70.50 89 CYS A C 1
ATOM 720 O O . CYS A 1 89 ? 13.318 -1.447 4.555 1.00 70.50 89 CYS A O 1
ATOM 722 N N . HIS A 1 90 ? 13.676 -0.022 2.846 1.00 67.44 90 HIS A N 1
ATOM 723 C CA . HIS A 1 90 ? 15.133 -0.216 2.766 1.00 67.44 90 HIS A CA 1
ATOM 724 C C . HIS A 1 90 ? 15.964 1.001 3.175 1.00 67.44 90 HIS A C 1
ATOM 726 O O . HIS A 1 90 ? 17.178 0.874 3.344 1.00 67.44 90 HIS A O 1
ATOM 732 N N . ILE A 1 91 ? 15.366 2.187 3.343 1.00 59.25 91 ILE A N 1
ATOM 733 C CA . ILE A 1 91 ? 16.121 3.338 3.850 1.00 59.25 91 ILE A CA 1
ATOM 734 C C . ILE A 1 91 ? 16.288 3.180 5.363 1.00 59.25 91 ILE A C 1
ATOM 736 O O . ILE A 1 91 ? 15.387 3.445 6.154 1.00 59.25 91 ILE A O 1
ATOM 740 N N . HIS A 1 92 ? 17.490 2.782 5.777 1.00 51.47 92 HIS A N 1
ATOM 741 C CA . HIS A 1 92 ? 17.912 2.753 7.177 1.00 51.47 92 HIS A CA 1
ATOM 742 C C . HIS A 1 92 ? 18.227 4.170 7.689 1.00 51.47 92 HIS A C 1
ATOM 744 O O . HIS A 1 92 ? 19.378 4.524 7.938 1.00 51.47 92 HIS A O 1
ATOM 750 N N . SER A 1 93 ? 17.198 5.006 7.824 1.00 50.50 93 SER A N 1
ATOM 751 C CA . SER A 1 93 ? 17.278 6.282 8.544 1.00 50.50 93 SER A CA 1
ATOM 752 C C . SER A 1 93 ? 16.908 6.080 10.024 1.00 50.50 93 SER A C 1
ATOM 754 O O . SER A 1 93 ? 16.306 5.073 10.394 1.00 50.50 93 SER A O 1
ATOM 756 N N . ARG A 1 94 ? 17.254 7.042 10.899 1.00 45.69 94 ARG A N 1
ATOM 757 C CA . ARG A 1 94 ? 16.862 7.036 12.329 1.00 45.69 94 ARG A CA 1
ATOM 758 C C . ARG A 1 94 ? 15.337 6.945 12.523 1.00 45.69 94 ARG A C 1
ATOM 760 O O . ARG A 1 94 ? 14.893 6.514 13.581 1.00 45.69 94 ARG A O 1
ATOM 767 N N . TYR A 1 95 ? 14.581 7.324 11.493 1.00 51.03 95 TYR A N 1
ATOM 768 C CA . TYR A 1 95 ? 13.143 7.123 11.328 1.00 51.03 95 TYR A CA 1
ATOM 769 C C . TYR A 1 95 ? 12.889 6.254 10.091 1.00 51.03 95 TYR A C 1
ATOM 771 O O . TYR A 1 95 ? 13.552 6.438 9.070 1.00 51.03 95 TYR A O 1
ATOM 779 N N . SER A 1 96 ? 11.918 5.340 10.153 1.00 56.00 96 SER A N 1
ATOM 780 C CA . SER A 1 96 ? 11.564 4.506 8.992 1.00 56.00 96 SER A CA 1
ATOM 781 C C . SER A 1 96 ? 10.971 5.328 7.841 1.00 56.00 96 SER A C 1
ATOM 783 O O . SER A 1 96 ? 11.170 4.969 6.687 1.00 56.00 96 SER A O 1
ATOM 785 N N . SER A 1 97 ? 10.286 6.444 8.151 1.00 71.19 97 SER A N 1
ATOM 786 C CA . SER A 1 97 ? 9.765 7.401 7.165 1.00 71.19 97 SER A CA 1
ATOM 787 C C . SER A 1 97 ? 9.197 8.689 7.793 1.00 71.19 97 SER A C 1
ATOM 789 O O . SER A 1 97 ? 9.211 8.851 9.018 1.00 71.19 97 SER A O 1
ATOM 791 N N . THR A 1 98 ? 8.674 9.594 6.960 1.00 78.25 98 THR A N 1
ATOM 792 C CA . THR A 1 98 ? 7.861 10.769 7.342 1.00 78.25 98 THR A CA 1
ATOM 793 C C . THR A 1 98 ? 6.369 10.478 7.168 1.00 78.25 98 THR A C 1
ATOM 795 O O . THR A 1 98 ? 5.995 9.546 6.449 1.00 78.25 98 THR A O 1
ATOM 798 N N . LEU A 1 99 ? 5.494 11.272 7.798 1.00 80.69 99 LEU A N 1
ATOM 799 C CA . LEU A 1 99 ? 4.051 11.119 7.585 1.00 80.69 99 LEU A CA 1
ATOM 800 C C . LEU A 1 99 ? 3.659 11.417 6.129 1.00 80.69 99 LEU A C 1
ATOM 802 O O . LEU A 1 99 ? 2.868 10.673 5.552 1.00 80.69 99 LEU A O 1
ATOM 806 N N . ASP A 1 100 ? 4.273 12.433 5.523 1.00 78.50 100 ASP A N 1
ATOM 807 C CA . ASP A 1 100 ? 4.136 12.750 4.095 1.00 78.50 100 ASP A CA 1
ATOM 808 C C . ASP A 1 100 ? 4.521 11.569 3.180 1.00 78.50 100 ASP A C 1
ATOM 810 O O . ASP A 1 100 ? 3.831 11.259 2.206 1.00 78.50 100 ASP A O 1
ATOM 814 N N . GLY A 1 101 ? 5.559 10.811 3.549 1.00 79.44 101 GLY A N 1
ATOM 815 C CA . GLY A 1 101 ? 5.934 9.590 2.839 1.00 79.44 101 GLY A CA 1
ATOM 816 C C . GLY A 1 101 ? 4.834 8.525 2.875 1.00 79.44 101 GLY A C 1
ATOM 817 O O . GLY A 1 101 ? 4.599 7.848 1.871 1.00 79.44 101 GLY A O 1
ATOM 818 N N . TYR A 1 102 ? 4.147 8.358 4.010 1.00 84.44 102 TYR A N 1
ATOM 819 C CA . TYR A 1 102 ? 3.002 7.444 4.111 1.00 84.44 102 TYR A CA 1
ATOM 820 C C . TYR A 1 102 ? 1.774 7.975 3.373 1.00 84.44 102 TYR A C 1
ATOM 822 O O . TYR A 1 102 ? 1.050 7.192 2.765 1.00 84.44 102 TYR A O 1
ATOM 830 N N . PHE A 1 103 ? 1.547 9.288 3.387 1.00 84.12 103 PHE A N 1
ATOM 831 C CA . PHE A 1 103 ? 0.495 9.917 2.592 1.00 84.12 103 PHE A CA 1
ATOM 832 C C . PHE A 1 103 ? 0.704 9.655 1.093 1.00 84.12 103 PHE A C 1
ATOM 834 O O . PHE A 1 103 ? -0.196 9.143 0.433 1.00 84.12 103 PHE A O 1
ATOM 841 N N . SER A 1 104 ? 1.928 9.853 0.597 1.00 81.75 104 SER A N 1
ATOM 842 C CA . SER A 1 104 ? 2.311 9.539 -0.787 1.00 81.75 104 SER A CA 1
ATOM 843 C C . SER A 1 104 ? 2.106 8.057 -1.140 1.00 81.75 104 SER A C 1
ATOM 845 O O . SER A 1 104 ? 1.730 7.730 -2.266 1.00 81.75 104 SER A O 1
ATOM 847 N N . LEU A 1 105 ? 2.327 7.136 -0.189 1.00 85.31 105 LEU A N 1
ATOM 848 C CA . LEU A 1 105 ? 2.000 5.717 -0.382 1.00 85.31 105 LEU A CA 1
ATOM 849 C C . LEU A 1 105 ? 0.492 5.490 -0.521 1.00 85.31 105 LEU A C 1
ATOM 851 O O . LEU A 1 105 ? 0.077 4.727 -1.389 1.00 85.31 105 LEU A O 1
ATOM 855 N N . PHE A 1 106 ? -0.334 6.132 0.305 1.00 88.75 106 PHE A N 1
ATOM 856 C CA . PHE A 1 106 ? -1.784 5.996 0.179 1.00 88.75 106 PHE A CA 1
ATOM 857 C C . PHE A 1 106 ? -2.305 6.588 -1.131 1.00 88.75 106 PHE A C 1
ATOM 859 O O . PHE A 1 106 ? -3.158 5.958 -1.750 1.00 88.75 106 PHE A O 1
ATOM 866 N N . GLU A 1 107 ? -1.760 7.718 -1.596 1.00 85.69 107 GLU A N 1
ATOM 867 C CA . GLU A 1 107 ? -2.052 8.266 -2.932 1.00 85.69 107 GLU A CA 1
ATOM 868 C C . GLU A 1 107 ? -1.723 7.259 -4.036 1.00 85.69 107 GLU A C 1
ATOM 870 O O . GLU A 1 107 ? -2.566 6.990 -4.892 1.00 85.69 107 GLU A O 1
ATOM 875 N N . ALA A 1 108 ? -0.547 6.628 -3.965 1.00 82.31 108 ALA A N 1
ATOM 876 C CA . ALA A 1 108 ? -0.168 5.548 -4.870 1.00 82.31 108 ALA A CA 1
ATOM 877 C C . ALA A 1 108 ? -1.179 4.388 -4.842 1.00 82.31 108 ALA A C 1
ATOM 879 O O . ALA A 1 108 ? -1.598 3.903 -5.890 1.00 82.31 108 ALA A O 1
ATOM 880 N N . PHE A 1 109 ? -1.624 3.949 -3.663 1.00 87.88 109 PHE A N 1
ATOM 881 C CA . PHE A 1 109 ? -2.559 2.821 -3.579 1.00 87.88 109 PHE A CA 1
ATOM 882 C C . PHE A 1 109 ? -3.937 3.177 -4.103 1.00 87.88 109 PHE A C 1
ATOM 884 O O . PHE A 1 109 ? -4.556 2.341 -4.753 1.00 87.88 109 PHE A O 1
ATOM 891 N N . ALA A 1 110 ? -4.398 4.396 -3.826 1.00 89.19 110 ALA A N 1
ATOM 892 C CA . ALA A 1 110 ? -5.716 4.899 -4.189 1.00 89.19 110 ALA A CA 1
ATOM 893 C C . ALA A 1 110 ? -5.937 4.960 -5.709 1.00 89.19 110 ALA A C 1
ATOM 895 O O . ALA A 1 110 ? -7.062 4.819 -6.180 1.00 89.19 110 ALA A O 1
ATOM 896 N N . VAL A 1 111 ? -4.863 5.080 -6.491 1.00 84.50 111 VAL A N 1
ATOM 897 C CA . VAL A 1 111 ? -4.920 5.033 -7.961 1.00 84.50 111 VAL A CA 1
ATOM 898 C C . VAL A 1 111 ? -4.526 3.670 -8.538 1.00 84.50 111 VAL A C 1
ATOM 900 O O . VAL A 1 111 ? -4.520 3.486 -9.757 1.00 84.50 111 VAL A O 1
ATOM 903 N N . SER A 1 112 ? -4.217 2.690 -7.685 1.00 83.06 112 SER A N 1
ATOM 904 C CA . SER A 1 112 ? -3.674 1.409 -8.119 1.00 83.06 112 SER A CA 1
ATOM 905 C C . SER A 1 112 ? -4.765 0.458 -8.637 1.00 83.06 112 SER A C 1
ATOM 907 O O . SER A 1 112 ? -5.675 0.082 -7.890 1.00 83.06 112 SER A O 1
ATOM 909 N N . PRO A 1 113 ? -4.668 -0.042 -9.887 1.00 84.88 113 PRO A N 1
ATOM 910 C CA . PRO A 1 113 ? -5.674 -0.932 -10.470 1.00 84.88 113 PRO A CA 1
ATOM 911 C C . PRO A 1 113 ? -5.512 -2.399 -10.036 1.00 84.88 113 PRO A C 1
ATOM 913 O O . PRO A 1 113 ? -6.166 -3.280 -10.601 1.00 84.88 113 PRO A O 1
ATOM 916 N N . ARG A 1 114 ? -4.606 -2.692 -9.092 1.00 85.56 114 ARG A N 1
ATOM 917 C CA . ARG A 1 114 ? -4.293 -4.063 -8.667 1.00 85.56 114 ARG A CA 1
ATOM 918 C C . ARG A 1 114 ? -5.485 -4.726 -7.997 1.00 85.56 114 ARG A C 1
ATOM 920 O O . ARG A 1 114 ? -6.178 -4.112 -7.200 1.00 85.56 114 ARG A O 1
ATOM 927 N N . GLN A 1 115 ? -5.675 -5.998 -8.302 1.00 89.31 115 GLN A N 1
ATOM 928 C CA . GLN A 1 115 ? -6.776 -6.839 -7.863 1.00 89.31 115 GLN A CA 1
ATOM 929 C C . GLN A 1 115 ? -6.223 -8.067 -7.135 1.00 89.31 115 GLN A C 1
ATOM 931 O O . GLN A 1 115 ? -5.070 -8.479 -7.328 1.00 89.31 115 GLN A O 1
ATOM 936 N N . CYS A 1 116 ? -7.065 -8.688 -6.323 1.00 88.31 116 CYS A N 1
ATOM 937 C CA . CYS A 1 116 ? -6.811 -9.988 -5.719 1.00 88.31 116 CYS A CA 1
ATOM 938 C C . CYS A 1 116 ? -8.098 -10.819 -5.699 1.00 88.31 116 CYS A C 1
ATOM 940 O O . CYS A 1 116 ? -9.196 -10.294 -5.866 1.00 88.31 116 CYS A O 1
ATOM 942 N N . MET A 1 117 ? -7.944 -12.135 -5.552 1.00 88.00 117 MET A N 1
ATOM 943 C CA . MET A 1 117 ? -9.076 -13.067 -5.542 1.00 88.00 117 MET A CA 1
ATOM 944 C C . MET A 1 117 ? -9.781 -13.094 -4.184 1.00 88.00 117 MET A C 1
ATOM 946 O O . MET A 1 117 ? -11.000 -13.219 -4.131 1.00 88.00 117 MET A O 1
ATOM 950 N N . ASP A 1 118 ? -9.012 -12.987 -3.099 1.00 91.56 118 ASP A N 1
ATOM 951 C CA . ASP A 1 118 ? -9.527 -12.892 -1.738 1.00 91.56 118 ASP A CA 1
ATOM 952 C C . ASP A 1 118 ? -9.498 -11.417 -1.296 1.00 91.56 118 ASP A C 1
ATOM 954 O O . ASP A 1 118 ? -8.421 -10.815 -1.295 1.00 91.56 118 ASP A O 1
ATOM 958 N N . PRO A 1 119 ? -10.638 -10.805 -0.927 1.00 93.38 119 PRO A N 1
ATOM 959 C CA . PRO A 1 119 ? -10.708 -9.412 -0.491 1.00 93.38 119 PRO A CA 1
ATOM 960 C C . PRO A 1 119 ? -9.700 -9.027 0.591 1.00 93.38 119 PRO A C 1
ATOM 962 O O . PRO A 1 119 ? -9.206 -7.896 0.581 1.00 93.38 119 PRO A O 1
ATOM 965 N N . VAL A 1 120 ? -9.363 -9.949 1.502 1.00 94.75 120 VAL A N 1
ATOM 966 C CA . VAL A 1 120 ? -8.418 -9.652 2.589 1.00 94.75 120 VAL A CA 1
ATOM 967 C C . VAL A 1 120 ? -6.987 -9.462 2.086 1.00 94.75 120 VAL A C 1
ATOM 969 O O . VAL A 1 120 ? -6.179 -8.816 2.755 1.00 94.75 120 VAL A O 1
ATOM 972 N N . ASP A 1 121 ? -6.657 -9.972 0.897 1.00 93.12 121 ASP A N 1
ATOM 973 C CA . ASP A 1 121 ? -5.318 -9.848 0.320 1.00 93.12 121 ASP A CA 1
ATOM 974 C C . ASP A 1 121 ? -4.983 -8.415 -0.099 1.00 93.12 121 ASP A C 1
ATOM 976 O O . ASP A 1 121 ? -3.800 -8.092 -0.196 1.00 93.12 121 ASP A O 1
ATOM 980 N N . HIS A 1 122 ? -5.972 -7.523 -0.243 1.00 93.44 122 HIS A N 1
ATOM 981 C CA . HIS A 1 122 ? -5.700 -6.088 -0.363 1.00 93.44 122 HIS A CA 1
ATOM 982 C C . HIS A 1 122 ? -4.924 -5.563 0.852 1.00 93.44 122 HIS A C 1
ATOM 984 O O . HIS A 1 122 ? -4.053 -4.719 0.688 1.00 93.44 122 HIS A O 1
ATOM 990 N N . VAL A 1 123 ? -5.179 -6.106 2.051 1.00 94.75 123 VAL A N 1
ATOM 991 C CA . VAL A 1 123 ? -4.462 -5.755 3.285 1.00 94.75 123 VAL A CA 1
ATOM 992 C C . VAL A 1 123 ? -3.172 -6.557 3.420 1.00 94.75 123 VAL A C 1
ATOM 994 O O . VAL A 1 123 ? -2.100 -5.978 3.586 1.00 94.75 123 VAL A O 1
ATOM 997 N N . TYR A 1 124 ? -3.238 -7.890 3.331 1.00 92.69 124 TYR A N 1
ATOM 998 C CA . TYR A 1 124 ? -2.043 -8.731 3.510 1.00 92.69 124 TYR A CA 1
ATOM 999 C C . TYR A 1 124 ? -0.962 -8.452 2.466 1.00 92.69 124 TYR A C 1
ATOM 1001 O O . TYR A 1 124 ? 0.226 -8.590 2.752 1.00 92.69 124 TYR A O 1
ATOM 1009 N N . GLY A 1 125 ? -1.372 -7.988 1.289 1.00 89.25 125 GLY A N 1
ATOM 1010 C CA . GLY A 1 125 ? -0.505 -7.548 0.213 1.00 89.25 125 GLY A CA 1
ATOM 1011 C C . GLY A 1 125 ? 0.331 -6.306 0.510 1.00 89.25 125 GLY A C 1
ATOM 1012 O O . GLY A 1 125 ? 1.332 -6.099 -0.169 1.00 89.25 125 GLY A O 1
ATOM 1013 N N . VAL A 1 126 ? 0.020 -5.522 1.546 1.00 89.44 126 VAL A N 1
ATOM 1014 C CA . VAL A 1 126 ? 0.774 -4.293 1.864 1.00 89.44 126 VAL A CA 1
ATOM 1015 C C . VAL A 1 126 ? 1.504 -4.328 3.204 1.00 89.44 126 VAL A C 1
ATOM 1017 O O . VAL A 1 126 ? 2.344 -3.470 3.460 1.00 89.44 126 VAL A O 1
ATOM 1020 N N . LEU A 1 127 ? 1.226 -5.313 4.064 1.00 89.75 127 LEU A N 1
ATOM 1021 C CA . LEU A 1 127 ? 1.734 -5.350 5.444 1.00 89.75 127 LEU A CA 1
ATOM 1022 C C . LEU A 1 127 ? 3.256 -5.249 5.551 1.00 89.75 127 LEU A C 1
ATOM 1024 O O . LEU A 1 127 ? 3.759 -4.515 6.400 1.00 89.75 127 LEU A O 1
ATOM 1028 N N . GLY A 1 128 ? 3.981 -5.947 4.670 1.00 82.88 128 GLY A N 1
ATOM 1029 C CA . GLY A 1 128 ? 5.444 -5.930 4.663 1.00 82.88 128 GLY A CA 1
ATOM 1030 C C . GLY A 1 128 ? 6.023 -4.534 4.429 1.00 82.88 128 GLY A C 1
ATOM 1031 O O . GLY A 1 128 ? 7.070 -4.212 4.977 1.00 82.88 128 GLY A O 1
ATOM 1032 N N . ILE A 1 129 ? 5.315 -3.681 3.685 1.00 84.38 129 ILE A N 1
ATOM 1033 C CA . ILE A 1 129 ? 5.775 -2.328 3.344 1.00 84.38 129 ILE A CA 1
ATOM 1034 C C . ILE A 1 129 ? 5.610 -1.372 4.521 1.00 84.38 129 ILE A C 1
ATOM 1036 O O . ILE A 1 129 ? 6.474 -0.537 4.765 1.00 84.38 129 ILE A O 1
ATOM 1040 N N . PHE A 1 130 ? 4.554 -1.557 5.314 1.00 85.12 130 PHE A N 1
ATOM 1041 C CA . PHE A 1 130 ? 4.386 -0.850 6.584 1.00 85.12 130 PHE A CA 1
ATOM 1042 C C . PHE A 1 130 ? 5.168 -1.494 7.740 1.00 85.12 130 PHE A C 1
ATOM 1044 O O . PHE A 1 130 ? 5.211 -0.935 8.838 1.00 85.12 130 PHE A O 1
ATOM 1051 N N . GLN A 1 131 ? 5.760 -2.677 7.521 1.00 84.06 131 GLN A N 1
ATOM 1052 C CA . GLN A 1 131 ? 6.347 -3.518 8.567 1.00 84.06 131 GLN A CA 1
ATOM 1053 C C . GLN A 1 131 ? 5.365 -3.680 9.747 1.00 84.06 131 GLN A C 1
ATOM 1055 O O . GLN A 1 131 ? 5.688 -3.393 10.906 1.00 84.06 131 GLN A O 1
ATOM 1060 N N . ILE A 1 132 ? 4.121 -4.036 9.411 1.00 89.06 132 ILE A N 1
ATOM 1061 C CA . ILE A 1 132 ? 3.035 -4.327 10.351 1.00 89.06 132 ILE A CA 1
ATOM 1062 C C . ILE A 1 132 ? 2.826 -5.837 10.381 1.00 89.06 132 ILE A C 1
ATOM 1064 O O . ILE A 1 132 ? 2.726 -6.479 9.338 1.00 89.06 132 ILE A O 1
ATOM 1068 N N . GLU A 1 133 ? 2.680 -6.393 11.577 1.00 88.88 133 GLU A N 1
ATOM 1069 C CA . GLU A 1 133 ? 2.353 -7.800 11.769 1.00 88.88 133 GLU A CA 1
ATOM 1070 C C . GLU A 1 133 ? 0.926 -7.931 12.299 1.00 88.88 133 GLU A C 1
ATOM 1072 O O . GLU A 1 133 ? 0.607 -7.462 13.391 1.00 88.88 133 GLU A O 1
ATOM 1077 N N . ILE A 1 134 ? 0.059 -8.586 11.526 1.00 92.44 134 ILE A N 1
ATOM 1078 C CA . ILE A 1 134 ? -1.281 -8.974 11.972 1.00 92.44 134 ILE A CA 1
ATOM 1079 C C . ILE A 1 134 ? -1.523 -10.455 11.645 1.00 92.44 134 ILE A C 1
ATOM 1081 O O . ILE A 1 134 ? -1.126 -10.915 10.571 1.00 92.44 134 ILE A O 1
ATOM 1085 N N . PRO A 1 135 ? -2.168 -11.233 12.534 1.00 92.88 135 PRO A N 1
ATOM 1086 C CA . PRO A 1 135 ? -2.491 -12.632 12.265 1.00 92.88 135 PRO A CA 1
ATOM 1087 C C . PRO A 1 135 ? -3.409 -12.772 11.044 1.00 92.88 135 PRO A C 1
ATOM 1089 O O . PRO A 1 135 ? -4.250 -11.905 10.780 1.00 92.88 135 PRO A O 1
ATOM 1092 N N . ARG A 1 136 ? -3.287 -13.891 10.312 1.00 92.19 136 ARG A N 1
ATOM 1093 C CA . ARG A 1 136 ? -4.220 -14.219 9.223 1.00 92.19 136 ARG A CA 1
ATOM 1094 C C . ARG A 1 136 ? -5.619 -14.448 9.805 1.00 92.19 136 ARG A C 1
ATOM 1096 O O . ARG A 1 136 ? -5.787 -15.253 10.719 1.00 92.19 136 ARG A O 1
ATOM 1103 N N . LYS A 1 137 ? -6.611 -13.743 9.269 1.00 93.88 137 LYS A N 1
ATOM 1104 C CA . LYS A 1 137 ? -8.032 -13.858 9.614 1.00 93.88 137 LYS A CA 1
ATOM 1105 C C . LYS A 1 137 ? -8.855 -14.052 8.345 1.00 93.88 137 LYS A C 1
ATOM 1107 O O . LYS A 1 137 ? -8.395 -13.736 7.250 1.00 93.88 137 LYS A O 1
ATOM 1112 N N . THR A 1 138 ? -10.058 -14.590 8.513 1.00 91.38 138 THR A N 1
ATOM 1113 C CA . THR A 1 138 ? -11.000 -14.848 7.415 1.00 91.38 138 THR A CA 1
ATOM 1114 C C . THR A 1 138 ? -12.056 -13.761 7.271 1.00 91.38 138 THR A C 1
ATOM 1116 O O . THR A 1 138 ? -12.550 -13.565 6.170 1.00 91.38 138 THR A O 1
ATOM 1119 N N . ASP A 1 139 ? -12.418 -13.069 8.357 1.00 95.94 139 ASP A N 1
ATOM 1120 C CA . ASP A 1 139 ? -13.403 -11.987 8.307 1.00 95.94 139 ASP A CA 1
ATOM 1121 C C . ASP A 1 139 ? -12.758 -10.691 7.780 1.00 95.94 139 ASP A C 1
ATOM 1123 O O . ASP A 1 139 ? -11.849 -10.159 8.430 1.00 95.94 139 ASP A O 1
ATOM 1127 N N . PRO A 1 140 ? -13.189 -10.155 6.622 1.00 95.75 140 PRO A N 1
ATOM 1128 C CA . PRO A 1 140 ? -12.538 -8.993 6.024 1.00 95.75 140 PRO A CA 1
ATOM 1129 C C . PRO A 1 140 ? -12.685 -7.715 6.845 1.00 95.75 140 PRO A C 1
ATOM 1131 O O . PRO A 1 140 ? -11.775 -6.886 6.847 1.00 95.75 140 PRO A O 1
ATOM 1134 N N . ASN A 1 141 ? -13.793 -7.555 7.572 1.00 95.94 141 ASN A N 1
ATOM 1135 C CA . ASN A 1 141 ? -13.973 -6.396 8.435 1.00 95.94 141 ASN A CA 1
ATOM 1136 C C . ASN A 1 141 ? -13.011 -6.462 9.629 1.00 95.94 141 ASN A C 1
ATOM 1138 O O . ASN A 1 141 ? -12.335 -5.478 9.914 1.00 95.94 141 ASN A O 1
ATOM 1142 N N . GLU A 1 142 ? -12.860 -7.618 10.280 1.00 96.75 142 GLU A N 1
ATOM 1143 C CA . GLU A 1 142 ? -11.860 -7.807 11.335 1.00 96.75 142 GLU A CA 1
ATOM 1144 C C . GLU A 1 142 ? -10.435 -7.541 10.835 1.00 96.75 142 GLU A C 1
ATOM 1146 O O . GLU A 1 142 ? -9.668 -6.874 11.532 1.00 96.75 142 GLU A O 1
ATOM 1151 N N . VAL A 1 143 ? -10.079 -8.035 9.641 1.00 97.00 143 VAL A N 1
ATOM 1152 C CA . VAL A 1 143 ? -8.768 -7.768 9.018 1.00 97.00 143 VAL A CA 1
ATOM 1153 C C . VAL A 1 143 ? -8.560 -6.269 8.839 1.00 97.00 143 VAL A C 1
ATOM 1155 O O . VAL A 1 143 ? -7.520 -5.742 9.237 1.00 97.00 143 VAL A O 1
ATOM 1158 N N . TRP A 1 144 ? -9.551 -5.574 8.281 1.00 97.00 144 TRP A N 1
ATOM 1159 C CA . TRP A 1 144 ? -9.470 -4.140 8.041 1.00 97.00 144 TRP A CA 1
ATOM 1160 C C . TRP A 1 144 ? -9.350 -3.331 9.338 1.00 97.00 144 TRP A C 1
ATOM 1162 O O . TRP A 1 144 ? -8.453 -2.498 9.469 1.00 97.00 144 TRP A O 1
ATOM 1172 N N . GLN A 1 145 ? -10.193 -3.607 10.338 1.00 96.31 145 GLN A N 1
ATOM 1173 C CA . GLN A 1 145 ? -10.141 -2.916 11.632 1.00 96.31 145 GLN A CA 1
ATOM 1174 C C . GLN A 1 145 ? -8.798 -3.113 12.339 1.00 96.31 145 GLN A C 1
ATOM 1176 O O . GLN A 1 145 ? -8.276 -2.179 12.962 1.00 96.31 145 GLN A O 1
ATOM 1181 N N . LEU A 1 146 ? -8.244 -4.324 12.254 1.00 96.69 146 LEU A N 1
ATOM 1182 C CA . LEU A 1 146 ? -6.950 -4.641 12.836 1.00 96.69 146 LEU A CA 1
ATOM 1183 C C . LEU A 1 146 ? -5.822 -3.911 12.102 1.00 96.69 146 LEU A C 1
ATOM 1185 O O . LEU A 1 146 ? -4.989 -3.284 12.753 1.00 96.69 146 LEU A O 1
ATOM 1189 N N . PHE A 1 147 ? -5.848 -3.904 10.767 1.00 96.50 147 PHE A N 1
ATOM 1190 C CA . PHE A 1 147 ? -4.907 -3.135 9.954 1.00 96.50 147 PHE A CA 1
ATOM 1191 C C . PHE A 1 147 ? -4.934 -1.643 10.291 1.00 96.50 147 PHE A C 1
ATOM 1193 O O . PHE A 1 147 ? -3.889 -1.079 10.601 1.00 96.50 147 PHE A O 1
ATOM 1200 N N . VAL A 1 148 ? -6.112 -1.010 10.312 1.00 95.62 148 VAL A N 1
ATOM 1201 C CA . VAL A 1 148 ? -6.251 0.419 10.647 1.00 95.62 148 VAL A CA 1
ATOM 1202 C C . VAL A 1 148 ? -5.729 0.706 12.056 1.00 95.62 148 VAL A C 1
ATOM 1204 O O . VAL A 1 148 ? -5.089 1.729 12.290 1.00 95.62 148 VAL A O 1
ATOM 1207 N N . THR A 1 149 ? -5.965 -0.204 13.003 1.00 95.44 149 THR A N 1
ATOM 1208 C CA . THR A 1 149 ? -5.474 -0.063 14.379 1.00 95.44 149 THR A CA 1
ATOM 1209 C C . THR A 1 149 ? -3.948 -0.111 14.446 1.00 95.44 149 THR A C 1
ATOM 1211 O O . THR A 1 149 ? -3.349 0.772 15.063 1.00 95.44 149 THR A O 1
ATOM 1214 N N . GLU A 1 150 ? -3.306 -1.091 13.808 1.00 95.50 150 GLU A N 1
ATOM 1215 C CA . GLU A 1 150 ? -1.839 -1.183 13.785 1.00 95.50 150 GLU A CA 1
ATOM 1216 C C . GLU A 1 150 ? -1.196 -0.056 12.970 1.00 95.50 150 GLU A C 1
ATOM 1218 O O . GLU A 1 150 ? -0.174 0.495 13.378 1.00 95.50 150 GLU A O 1
ATOM 1223 N N . LEU A 1 151 ? -1.830 0.365 11.875 1.00 93.62 151 LEU A N 1
ATOM 1224 C CA . LEU A 1 151 ? -1.404 1.522 11.097 1.00 93.62 151 LEU A CA 1
ATOM 1225 C C . LEU A 1 151 ? -1.421 2.793 11.950 1.00 93.62 151 LEU A C 1
ATOM 1227 O O . LEU A 1 151 ? -0.442 3.528 11.977 1.00 93.62 151 LEU A O 1
ATOM 1231 N N . LEU A 1 152 ? -2.493 3.056 12.698 1.00 92.38 152 LEU A N 1
ATOM 1232 C CA . LEU A 1 152 ? -2.551 4.231 13.571 1.00 92.38 152 LEU A CA 1
ATOM 1233 C C . LEU A 1 152 ? -1.489 4.188 14.675 1.00 92.38 152 LEU A C 1
ATOM 1235 O O . LEU A 1 152 ? -0.939 5.235 15.018 1.00 92.38 152 LEU A O 1
ATOM 1239 N N . LYS A 1 153 ? -1.168 3.005 15.217 1.00 91.62 153 LYS A N 1
ATOM 1240 C CA . LYS A 1 153 ? -0.049 2.848 16.161 1.00 91.62 153 LYS A CA 1
ATOM 1241 C C . LYS A 1 153 ? 1.284 3.184 15.498 1.00 91.62 153 LYS A C 1
ATOM 1243 O O . LYS A 1 153 ? 2.054 3.940 16.077 1.00 91.62 153 LYS A O 1
ATOM 1248 N N . LEU A 1 154 ? 1.524 2.682 14.285 1.00 89.25 154 LEU A N 1
ATOM 1249 C CA . LEU A 1 154 ? 2.710 3.006 13.493 1.00 89.25 154 LEU A CA 1
ATOM 1250 C C . LEU A 1 154 ? 2.834 4.519 13.281 1.00 89.25 154 LEU A C 1
ATOM 1252 O O . LEU A 1 154 ? 3.851 5.102 13.639 1.00 89.25 154 LEU A O 1
ATOM 1256 N N . LEU A 1 155 ? 1.790 5.157 12.751 1.00 87.69 155 LEU A N 1
ATOM 1257 C CA . LEU A 1 155 ? 1.801 6.579 12.392 1.00 87.69 155 LEU A CA 1
ATOM 1258 C C . LEU A 1 155 ? 1.893 7.521 13.600 1.00 87.69 155 LEU A C 1
ATOM 1260 O O . LEU A 1 155 ? 2.223 8.691 13.437 1.00 87.69 155 LEU A O 1
ATOM 1264 N N . THR A 1 156 ? 1.593 7.029 14.803 1.00 87.44 156 THR A N 1
ATOM 1265 C CA . THR A 1 156 ? 1.712 7.795 16.053 1.00 87.44 156 THR A CA 1
ATOM 1266 C C . THR A 1 156 ? 2.962 7.451 16.859 1.00 87.44 156 THR A C 1
ATOM 1268 O O . THR A 1 156 ? 3.175 8.062 17.905 1.00 87.44 156 THR A O 1
ATOM 1271 N N . ASP A 1 157 ? 3.796 6.512 16.398 1.00 85.94 157 ASP A N 1
ATOM 1272 C CA . ASP A 1 157 ? 5.048 6.159 17.062 1.00 85.94 157 ASP A CA 1
ATOM 1273 C C . ASP A 1 157 ? 6.171 7.124 16.637 1.00 85.94 157 ASP A C 1
ATOM 1275 O O . ASP A 1 157 ? 6.715 6.994 15.533 1.00 85.94 157 ASP A O 1
ATOM 1279 N N . PRO A 1 158 ? 6.600 8.050 17.519 1.00 80.94 158 PRO A N 1
ATOM 1280 C CA . PRO A 1 158 ? 7.637 9.024 17.194 1.00 80.94 158 PRO A CA 1
ATOM 1281 C C . PRO A 1 158 ? 9.018 8.384 17.005 1.00 80.94 158 PRO A C 1
ATOM 1283 O O . PRO A 1 158 ? 9.947 9.064 16.581 1.00 80.94 158 PRO A O 1
ATOM 1286 N N . LYS A 1 159 ? 9.201 7.099 17.341 1.00 81.50 159 LYS A N 1
ATOM 1287 C CA . LYS A 1 159 ? 10.441 6.363 17.050 1.00 81.50 159 LYS A CA 1
ATOM 1288 C C . LYS A 1 159 ? 10.475 5.836 15.620 1.00 81.50 159 LYS A C 1
ATOM 1290 O O . LYS A 1 159 ? 11.557 5.569 15.107 1.00 81.50 159 LYS A O 1
ATOM 1295 N N . ARG A 1 160 ? 9.312 5.656 14.988 1.00 77.44 160 ARG A N 1
ATOM 1296 C CA . ARG A 1 160 ? 9.192 5.084 13.640 1.00 77.44 160 ARG A CA 1
ATOM 1297 C C . ARG A 1 160 ? 8.869 6.138 12.594 1.00 77.44 160 ARG A C 1
ATOM 1299 O O . ARG A 1 160 ? 9.383 6.028 11.479 1.00 77.44 160 ARG A O 1
ATOM 1306 N N . VAL A 1 161 ? 8.076 7.145 12.954 1.00 80.31 161 VAL A N 1
ATOM 1307 C CA . VAL A 1 161 ? 7.624 8.207 12.051 1.00 80.31 161 VAL A CA 1
ATOM 1308 C C . VAL A 1 161 ? 8.091 9.558 12.565 1.00 80.31 161 VAL A C 1
ATOM 1310 O O . VAL A 1 161 ? 7.811 9.940 13.701 1.00 80.31 161 VAL A O 1
ATOM 1313 N N . MET A 1 162 ? 8.813 10.284 11.716 1.00 76.06 162 MET A N 1
ATOM 1314 C CA . MET A 1 162 ? 9.167 11.670 11.995 1.00 76.06 162 MET A CA 1
ATOM 1315 C C . MET A 1 162 ? 7.967 12.561 11.668 1.00 76.06 162 MET A C 1
ATOM 1317 O O . MET A 1 162 ? 7.522 12.576 10.521 1.00 76.06 162 MET A O 1
ATOM 1321 N N . MET A 1 163 ? 7.470 13.293 12.667 1.00 70.56 163 MET A N 1
ATOM 1322 C CA . MET A 1 163 ? 6.527 14.391 12.452 1.00 70.56 163 MET A CA 1
ATOM 1323 C C . MET A 1 163 ? 7.309 15.700 12.326 1.00 70.56 163 MET A C 1
ATOM 1325 O O . MET A 1 163 ? 8.097 16.035 13.214 1.00 70.56 163 MET A O 1
ATOM 1329 N N . ILE A 1 164 ? 7.115 16.404 11.219 1.00 67.06 164 ILE A N 1
ATOM 1330 C CA . ILE A 1 164 ? 7.797 17.647 10.860 1.00 67.06 164 ILE A CA 1
ATOM 1331 C C . ILE A 1 164 ? 6.915 18.857 11.204 1.00 67.06 164 ILE A C 1
ATOM 1333 O O . ILE A 1 164 ? 7.443 19.884 11.631 1.00 67.06 164 ILE A O 1
ATOM 1337 N N . GLU A 1 165 ? 5.586 18.741 11.084 1.00 68.00 165 GLU A N 1
ATOM 1338 C CA . GLU A 1 165 ? 4.671 19.891 11.165 1.00 68.00 165 GLU A CA 1
ATOM 1339 C C . GLU A 1 165 ? 3.391 19.614 11.974 1.00 68.00 165 GLU A C 1
ATOM 1341 O O . GLU A 1 165 ? 2.922 18.486 12.092 1.00 68.00 165 GLU A O 1
ATOM 1346 N N . ASP A 1 166 ? 2.761 20.661 12.521 1.00 69.00 166 ASP A N 1
ATOM 1347 C CA . ASP A 1 166 ? 1.487 20.524 13.247 1.00 69.00 166 ASP A CA 1
ATOM 1348 C C . ASP A 1 166 ? 0.317 20.107 12.335 1.00 69.00 166 ASP A C 1
ATOM 1350 O O . ASP A 1 166 ? -0.614 19.446 12.804 1.00 69.00 166 ASP A O 1
ATOM 1354 N N . CYS A 1 167 ? 0.379 20.424 11.035 1.00 66.31 167 CYS A N 1
ATOM 1355 C CA . CYS A 1 167 ? -0.612 20.016 10.030 1.00 66.31 167 CYS A CA 1
ATOM 1356 C C . CYS A 1 167 ? -0.712 18.479 9.899 1.00 66.31 167 CYS A C 1
ATOM 1358 O O . CYS A 1 167 ? -1.780 17.927 9.629 1.00 66.31 167 CYS A O 1
ATOM 1360 N N . GLU A 1 168 ? 0.365 17.758 10.216 1.00 73.31 168 GLU A N 1
ATOM 1361 C CA . GLU A 1 168 ? 0.422 16.296 10.195 1.00 73.31 168 GLU A CA 1
ATOM 1362 C C . GLU A 1 168 ? -0.432 15.652 11.303 1.00 73.31 168 GLU A C 1
ATOM 1364 O O . GLU A 1 168 ? -0.938 14.536 11.149 1.00 73.31 168 GLU A O 1
ATOM 1369 N N . LYS A 1 169 ? -0.702 16.366 12.407 1.00 76.50 169 LYS A N 1
ATOM 1370 C CA . LYS A 1 169 ? -1.660 15.903 13.433 1.00 76.50 169 LYS A CA 1
ATOM 1371 C C . LYS A 1 169 ? -3.085 15.848 12.887 1.00 76.50 169 LYS A C 1
ATOM 1373 O O . LYS A 1 169 ? -3.876 14.994 13.298 1.00 76.50 169 LYS A O 1
ATOM 1378 N N . GLU A 1 170 ? -3.412 16.735 11.953 1.00 78.25 170 GLU A N 1
ATOM 1379 C CA . GLU A 1 170 ? -4.715 16.781 11.298 1.00 78.25 170 GLU A CA 1
ATOM 1380 C C . GLU A 1 170 ? -4.915 15.573 10.371 1.00 78.25 170 GLU A C 1
ATOM 1382 O O . GLU A 1 170 ? -6.000 14.989 10.341 1.00 78.25 170 GLU A O 1
ATOM 1387 N N . ILE A 1 171 ? -3.852 15.132 9.688 1.00 79.88 171 ILE A N 1
ATOM 1388 C CA . ILE A 1 171 ? -3.843 13.908 8.869 1.00 79.88 171 ILE A CA 1
ATOM 1389 C C . ILE A 1 171 ? -4.150 12.683 9.742 1.00 79.88 171 ILE A C 1
ATOM 1391 O O . ILE A 1 171 ? -5.070 11.919 9.446 1.00 79.88 171 ILE A O 1
ATOM 1395 N N . ILE A 1 172 ? -3.458 12.531 10.877 1.00 84.56 172 ILE A N 1
ATOM 1396 C CA . ILE A 1 172 ? -3.704 11.419 11.814 1.00 84.56 172 ILE A CA 1
ATOM 1397 C C . ILE A 1 172 ? -5.140 11.456 12.356 1.00 84.56 172 ILE A C 1
ATOM 1399 O O . ILE A 1 172 ? -5.775 10.410 12.504 1.00 84.56 172 ILE A O 1
ATOM 1403 N N . SER A 1 173 ? -5.672 12.646 12.655 1.00 83.62 173 SER A N 1
ATOM 1404 C CA . SER A 1 173 ? -7.066 12.810 13.086 1.00 83.62 173 SER A CA 1
ATOM 1405 C C . SER A 1 173 ? -8.050 12.309 12.024 1.00 83.62 173 SER A C 1
ATOM 1407 O O . SER A 1 173 ? -8.974 11.557 12.335 1.00 83.62 173 SER A O 1
ATOM 1409 N N . ARG A 1 174 ? -7.808 12.630 10.747 1.00 82.00 174 ARG A N 1
ATOM 1410 C CA . ARG A 1 174 ? -8.625 12.132 9.630 1.00 82.00 174 ARG A CA 1
ATOM 1411 C C . ARG A 1 174 ? -8.539 10.619 9.471 1.00 82.00 174 ARG A C 1
ATOM 1413 O O . ARG A 1 174 ? -9.561 9.987 9.217 1.00 82.00 174 ARG A O 1
ATOM 1420 N N . TYR A 1 175 ? -7.377 10.011 9.696 1.00 88.25 175 TYR A N 1
ATOM 1421 C CA . TYR A 1 175 ? -7.243 8.550 9.636 1.00 88.25 175 TYR A CA 1
ATOM 1422 C C . TYR A 1 175 ? -7.970 7.824 10.776 1.00 88.25 175 TYR A C 1
ATOM 1424 O O . TYR A 1 175 ? -8.267 6.636 10.665 1.00 88.25 175 TYR A O 1
ATOM 1432 N N . LYS A 1 176 ? -8.303 8.534 11.861 1.00 87.44 176 LYS A N 1
ATOM 1433 C CA . LYS A 1 176 ? -9.168 8.031 12.939 1.00 87.44 176 LYS A CA 1
ATOM 1434 C C . LYS A 1 176 ? -10.662 8.158 12.628 1.00 87.44 176 LYS A C 1
ATOM 1436 O O . LYS A 1 176 ? -11.464 7.672 13.420 1.00 87.44 176 LYS A O 1
ATOM 1441 N N . SER A 1 177 ? -11.035 8.813 11.529 1.00 86.56 177 SER A N 1
ATOM 1442 C CA . SER A 1 177 ? -12.436 9.049 11.181 1.00 86.56 177 SER A CA 1
ATOM 1443 C C . SER A 1 177 ? -13.184 7.767 10.815 1.00 86.56 177 SER A C 1
ATOM 1445 O O . SER A 1 177 ? -12.602 6.766 10.381 1.00 86.56 177 SER A O 1
ATOM 1447 N N . ASP A 1 178 ? -14.510 7.840 10.916 1.00 87.75 178 ASP A N 1
ATOM 1448 C CA . ASP A 1 178 ? -15.408 6.755 10.525 1.00 87.75 178 ASP A CA 1
ATOM 1449 C C . ASP A 1 178 ? -15.254 6.372 9.049 1.00 87.75 178 ASP A C 1
ATOM 1451 O O . ASP A 1 178 ? -15.399 5.202 8.711 1.00 87.75 178 ASP A O 1
ATOM 1455 N N . ARG A 1 179 ? -14.872 7.316 8.175 1.00 89.69 179 ARG A N 1
ATOM 1456 C CA . ARG A 1 179 ? -14.637 7.056 6.745 1.00 89.69 179 ARG A CA 1
ATOM 1457 C C . ARG A 1 179 ? -13.623 5.933 6.533 1.00 89.69 179 ARG A C 1
ATOM 1459 O O . ARG A 1 179 ? -13.875 5.029 5.743 1.00 89.69 179 ARG A O 1
ATOM 1466 N N . VAL A 1 180 ? -12.493 5.974 7.241 1.00 91.88 180 VAL A N 1
ATOM 1467 C CA . VAL A 1 180 ? -11.468 4.925 7.144 1.00 91.88 180 VAL A CA 1
ATOM 1468 C C . VAL A 1 180 ? -11.990 3.628 7.751 1.00 91.88 180 VAL A C 1
ATOM 1470 O O . VAL A 1 180 ? -11.846 2.563 7.160 1.00 91.88 180 VAL A O 1
ATOM 1473 N N . ARG A 1 181 ? -12.654 3.705 8.908 1.00 92.12 181 ARG A N 1
ATOM 1474 C CA . ARG A 1 181 ? -13.206 2.536 9.612 1.00 92.12 181 ARG A CA 1
ATOM 1475 C C . ARG A 1 181 ? -14.297 1.808 8.821 1.00 92.12 181 ARG A C 1
ATOM 1477 O O . ARG A 1 181 ? -14.462 0.613 9.028 1.00 92.12 181 ARG A O 1
ATOM 1484 N N . GLN A 1 182 ? -15.030 2.498 7.954 1.00 92.06 182 GLN A N 1
ATOM 1485 C CA . GLN A 1 182 ? -16.174 1.961 7.209 1.00 92.06 182 GLN A CA 1
ATOM 1486 C C . GLN A 1 182 ? -15.812 1.403 5.823 1.00 92.06 182 GLN A C 1
ATOM 1488 O O . GLN A 1 182 ? -16.703 0.933 5.115 1.00 92.06 182 GLN A O 1
ATOM 1493 N N . CYS A 1 183 ? -14.535 1.433 5.421 1.00 93.00 183 CYS A N 1
ATOM 1494 C CA . CYS A 1 183 ? -14.101 0.796 4.177 1.00 93.00 183 CYS A CA 1
ATOM 1495 C C . CYS A 1 183 ? -14.454 -0.702 4.191 1.00 93.00 183 CYS A C 1
ATOM 1497 O O . CYS A 1 183 ? -14.162 -1.421 5.148 1.00 93.00 183 CYS A O 1
ATOM 1499 N N . ASN A 1 184 ? 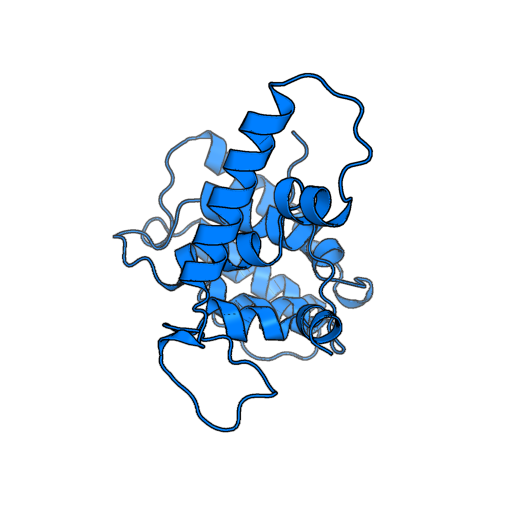-15.108 -1.161 3.122 1.00 92.56 184 ASN A N 1
ATOM 1500 C CA . ASN A 1 184 ? -15.570 -2.535 2.986 1.00 92.56 184 ASN A CA 1
ATOM 1501 C C . ASN A 1 184 ? -14.764 -3.265 1.909 1.00 92.56 184 ASN A C 1
ATOM 1503 O O . ASN A 1 184 ? -14.966 -3.059 0.710 1.00 92.56 184 ASN A O 1
ATOM 1507 N N . LEU A 1 185 ? -13.895 -4.176 2.351 1.00 94.44 185 LEU A N 1
ATOM 1508 C CA . LEU A 1 185 ? -13.059 -4.978 1.459 1.00 94.44 185 LEU A CA 1
ATOM 1509 C C . LEU A 1 185 ? -13.885 -5.854 0.504 1.00 94.44 185 LEU A C 1
ATOM 1511 O O . LEU A 1 185 ? -13.465 -6.069 -0.626 1.00 94.44 185 LEU A O 1
ATOM 1515 N N . LEU A 1 186 ? -15.064 -6.333 0.921 1.00 94.56 186 LEU A N 1
ATOM 1516 C CA . LEU A 1 186 ? -15.892 -7.248 0.119 1.00 94.56 186 LEU A CA 1
ATOM 1517 C C . LEU A 1 186 ? -16.437 -6.609 -1.162 1.00 94.56 186 LEU A C 1
ATOM 1519 O O . LEU A 1 186 ? -16.772 -7.319 -2.107 1.00 94.56 186 LEU A O 1
ATOM 1523 N N . THR A 1 187 ? -16.579 -5.285 -1.178 1.00 93.38 187 THR A N 1
ATOM 1524 C CA . THR A 1 187 ? -17.143 -4.550 -2.317 1.00 93.38 187 THR A CA 1
ATOM 1525 C C . THR A 1 187 ? -16.081 -3.952 -3.228 1.00 93.38 187 THR A C 1
ATOM 1527 O O . THR A 1 187 ? -16.419 -3.518 -4.328 1.00 93.38 187 THR A O 1
ATOM 1530 N N . ALA A 1 188 ? -14.824 -3.919 -2.783 1.00 93.25 188 ALA A N 1
ATOM 1531 C CA . ALA A 1 188 ? -13.737 -3.312 -3.529 1.00 93.25 188 ALA A CA 1
ATOM 1532 C C . ALA A 1 188 ? -13.266 -4.225 -4.668 1.00 93.25 188 ALA A C 1
ATOM 1534 O O . ALA A 1 188 ? -12.975 -5.407 -4.474 1.00 93.25 188 ALA A O 1
ATOM 1535 N N . LYS A 1 189 ? -13.164 -3.663 -5.870 1.00 91.62 189 LYS A N 1
ATOM 1536 C CA . LYS A 1 189 ? -12.702 -4.360 -7.080 1.00 91.62 189 LYS A CA 1
ATOM 1537 C C . LYS A 1 189 ? -11.190 -4.325 -7.242 1.00 91.62 189 LYS A C 1
ATOM 1539 O O . LYS A 1 189 ? -10.639 -5.116 -8.005 1.00 91.62 189 LYS A O 1
ATOM 1544 N N . ASN A 1 190 ? -10.544 -3.350 -6.619 1.00 91.06 190 ASN A N 1
ATOM 1545 C CA . ASN A 1 190 ? -9.116 -3.112 -6.719 1.00 91.06 190 ASN A CA 1
ATOM 1546 C C . ASN A 1 190 ? -8.603 -2.373 -5.477 1.00 91.06 190 ASN A C 1
ATOM 1548 O O . ASN A 1 190 ? -9.371 -1.872 -4.655 1.00 91.06 190 ASN A O 1
ATOM 1552 N N . MET A 1 191 ? -7.281 -2.291 -5.386 1.00 91.00 191 MET A N 1
ATOM 1553 C CA . MET A 1 191 ? -6.544 -1.595 -4.343 1.00 91.00 191 MET A CA 1
ATOM 1554 C C . MET A 1 191 ? -6.948 -0.117 -4.237 1.00 91.00 191 MET A C 1
ATOM 1556 O O . MET A 1 191 ? -7.144 0.371 -3.126 1.00 91.00 191 MET A O 1
ATOM 1560 N N . GLY A 1 192 ? -7.161 0.561 -5.366 1.00 90.94 192 GLY A N 1
ATOM 1561 C CA . GLY A 1 192 ? -7.624 1.945 -5.400 1.00 90.94 192 GLY A CA 1
ATOM 1562 C C . GLY A 1 192 ? -8.884 2.185 -4.579 1.00 90.94 192 GLY A C 1
ATOM 1563 O O . GLY A 1 192 ? -8.895 3.007 -3.664 1.00 90.94 192 GLY A O 1
ATOM 1564 N N . GLU A 1 193 ? -9.918 1.381 -4.823 1.00 93.06 193 GLU A N 1
ATOM 1565 C CA . GLU A 1 193 ? -11.190 1.464 -4.098 1.00 93.06 193 GLU A CA 1
ATOM 1566 C C . GLU A 1 193 ? -11.036 1.211 -2.586 1.00 93.06 193 GLU A C 1
ATOM 1568 O O . GLU A 1 193 ? -11.756 1.818 -1.792 1.00 93.06 193 GLU A O 1
ATOM 1573 N N . VAL A 1 194 ? -10.083 0.365 -2.171 1.00 94.94 194 VAL A N 1
ATOM 1574 C CA . VAL A 1 194 ? -9.799 0.100 -0.747 1.00 94.94 194 VAL A CA 1
ATOM 1575 C C . VAL A 1 194 ? -9.133 1.298 -0.072 1.00 94.94 194 VAL A C 1
ATOM 1577 O O . VAL A 1 194 ? -9.504 1.665 1.044 1.00 94.94 194 VAL A O 1
ATOM 1580 N N . TYR A 1 195 ? -8.135 1.902 -0.720 1.00 93.38 195 TYR A N 1
ATOM 1581 C CA . TYR A 1 195 ? -7.270 2.903 -0.088 1.00 93.38 195 TYR A CA 1
ATOM 1582 C C . TYR A 1 195 ? -7.691 4.354 -0.344 1.00 93.38 195 TYR A C 1
ATOM 1584 O O . TYR A 1 195 ? -7.212 5.252 0.351 1.00 93.38 195 TYR A O 1
ATOM 1592 N N . GLN A 1 196 ? -8.672 4.597 -1.220 1.00 91.56 196 GLN A N 1
ATOM 1593 C CA . GLN A 1 196 ? -9.273 5.921 -1.429 1.00 91.56 196 GLN A CA 1
ATOM 1594 C C . GLN A 1 196 ? -9.815 6.545 -0.128 1.00 91.56 196 GLN A C 1
ATOM 1596 O O . GLN A 1 196 ? -9.922 7.767 -0.006 1.00 91.56 196 GLN A O 1
ATOM 1601 N N . CYS A 1 197 ? -10.162 5.736 0.880 1.00 91.81 197 CYS A N 1
ATOM 1602 C CA . CYS A 1 197 ? -10.629 6.239 2.173 1.00 91.81 197 CYS A CA 1
ATOM 1603 C C . CYS A 1 197 ? -9.568 7.042 2.947 1.00 91.81 197 CYS A C 1
ATOM 1605 O O . CYS A 1 197 ? -9.944 7.815 3.826 1.00 91.81 197 CYS A O 1
ATOM 1607 N N . PHE A 1 198 ? -8.281 6.882 2.618 1.00 90.56 198 PHE A N 1
ATOM 1608 C CA . PHE A 1 198 ? -7.170 7.627 3.219 1.00 90.56 198 PHE A CA 1
ATOM 1609 C C . PHE A 1 198 ? -6.846 8.938 2.494 1.00 90.56 198 PHE A C 1
ATOM 1611 O O . PHE A 1 198 ? -6.105 9.756 3.033 1.00 90.56 198 PHE A O 1
ATOM 1618 N N . ILE A 1 199 ? -7.401 9.170 1.302 1.00 89.00 199 ILE A N 1
ATOM 1619 C CA . ILE A 1 199 ? -7.112 10.383 0.533 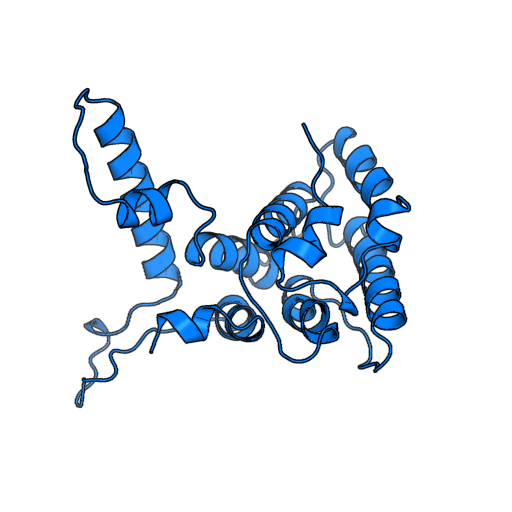1.00 89.00 199 ILE A CA 1
ATOM 1620 C C . ILE A 1 199 ? -7.890 11.567 1.097 1.00 89.00 199 ILE A C 1
ATOM 1622 O O . ILE A 1 199 ? -9.105 11.496 1.314 1.00 89.00 199 ILE A O 1
ATOM 1626 N N . ILE A 1 200 ? -7.160 12.654 1.329 1.00 73.75 200 ILE A N 1
ATOM 1627 C CA . ILE A 1 200 ? -7.686 13.924 1.813 1.00 73.75 200 ILE A CA 1
ATOM 1628 C C . ILE A 1 200 ? -7.907 14.804 0.585 1.00 73.75 200 ILE A C 1
ATOM 1630 O O . ILE A 1 200 ? -6.947 15.135 -0.108 1.00 73.75 200 ILE A O 1
ATOM 1634 N N . ASP A 1 201 ? -9.161 15.160 0.310 1.00 62.94 201 ASP A N 1
ATOM 1635 C CA . ASP A 1 201 ? -9.467 16.151 -0.721 1.00 62.94 201 ASP A CA 1
ATOM 1636 C C . ASP A 1 201 ? -8.853 17.493 -0.284 1.00 62.94 201 ASP A C 1
ATOM 1638 O O . ASP A 1 201 ? -9.084 17.935 0.847 1.00 62.94 201 ASP A O 1
ATOM 1642 N N . LYS A 1 202 ? -8.003 18.071 -1.142 1.00 48.84 202 LYS A N 1
ATOM 1643 C CA . LYS A 1 202 ? -7.346 19.367 -0.912 1.00 48.84 202 LYS A CA 1
ATOM 1644 C C . LYS A 1 202 ? -8.332 20.525 -1.012 1.00 48.84 202 LYS A C 1
ATOM 1646 O O . LYS A 1 202 ? -9.195 20.483 -1.917 1.00 48.84 202 LYS A O 1
#

Organism: NCBI:txid1263082

Sequence (202 aa):
MVHSWWKRVWTWQEAALPVEVLLIPETFTELSDSDMLSIKDLQAFTGIGRIAYYTMIDQEDDSEGIDDIKGMAFGWSTTHEISLSRNHCHIHSRYSSTLDGYFSLFEAFAVSPRQCMDPVDHVYGVLGIFQIEIPRKTDPNEVWQLFVTELLKLLTDPKRVMMIEDCEKEIISRYKSDRVRQCNLLTAKNMGEVYQCFIIDK

Foldseek 3Di:
DVVVLLQALQVLCVLQADPWDWDADPPDPDDDPVRIDILVNVLVVLVVLLVVVVVVVVDDDPDPPDPPSCCSNVDCDSSVLSVLLNQLNPPPDQASEALVSVLVNLVSLLPRNHADPQLLCLQVSCCNSLVHDDDDDRDNLVSQVVSLVRVLVQLPDCSHYPYDDPVSVVLSVQSPDVLSSPQDSVPDGGSSSNSVSSDDDD

Radius of gyration: 18.63 Å; chains: 1; bounding box: 43×43×48 Å

Secondary structure (DSSP, 8-state):
-HHHHTTBHHHHHHHHSSS--EE--TT-SS--GGG-EEHHHHHHHHHHHHHHHHHHHTS-------HHHHHHHHS--HHHHHHHHHHHHH---SSSEEHHHHHHHHHHHHT---B-SSTTHHHHTTHHHHT------S-HHHHHHHHHHHHHHHHH-TTTEE---THHHHHHHHHTSHHHHT--GGG-SSHHHHHGGG----